Protein AF-A0A8J5F6Q9-F1 (afdb_monomer)

Nearest PDB structures (foldseek):
  4p6z-assembly1_S  TM=9.680E-01  e=1.425E-12  Homo sapiens
  1w63-assembly1_S  TM=9.639E-01  e=5.983E-12  Mus musculus
  6uri-assembly1_S  TM=9.626E-01  e=3.886E-11  Homo sapiens
  6owt-assembly1_S  TM=9.443E-01  e=3.905E-10  Rattus norvegicus
  8d9w-assembly1_f  TM=9.664E-01  e=9.350E-10  Homo sapiens

Sequence (180 aa):
MARSGSWSMNPRTVFASRLLGGVGIHRRSSNLVSRREQRKQRELRSRSEMVIRELSGLILSRGPKLCNFVEWKGYKVVYRRYASLYFCMCIDQDDNELEILEIIHHFVEILDRYFGSVCELDLIFNFHKAYYILDEILIAGELQESSKKTVARLIAAQDTMVETAKEEAGSISNMISQAM

Structure (mmCIF, N/CA/C/O backbone):
data_AF-A0A8J5F6Q9-F1
#
_entry.id   AF-A0A8J5F6Q9-F1
#
loop_
_atom_site.group_PDB
_atom_site.id
_atom_site.type_symbol
_atom_site.label_atom_id
_atom_site.label_alt_id
_atom_site.label_comp_id
_atom_site.label_asym_id
_atom_site.label_entity_id
_atom_site.label_seq_id
_atom_site.pdbx_PDB_ins_code
_atom_site.Cartn_x
_atom_site.Cartn_y
_atom_site.Cartn_z
_atom_site.occupancy
_atom_site.B_iso_or_equiv
_atom_site.auth_seq_id
_atom_site.auth_comp_id
_atom_site.auth_asym_id
_atom_site.auth_atom_id
_atom_site.pdbx_PDB_model_num
ATOM 1 N N . MET A 1 1 ? -33.440 -27.686 -12.231 1.00 32.06 1 MET A N 1
ATOM 2 C CA . MET A 1 1 ? -32.521 -28.568 -12.986 1.00 32.06 1 MET A CA 1
ATOM 3 C C . MET A 1 1 ? -31.938 -27.734 -14.127 1.00 32.06 1 MET A C 1
ATOM 5 O O . MET A 1 1 ? -32.697 -27.022 -14.765 1.00 32.06 1 MET A O 1
ATOM 9 N N . ALA A 1 2 ? -30.606 -27.700 -14.230 1.00 35.59 2 ALA A N 1
ATOM 10 C CA . ALA A 1 2 ? -29.742 -26.720 -14.917 1.00 35.59 2 ALA A CA 1
ATOM 11 C C . ALA A 1 2 ? -30.011 -26.545 -16.447 1.00 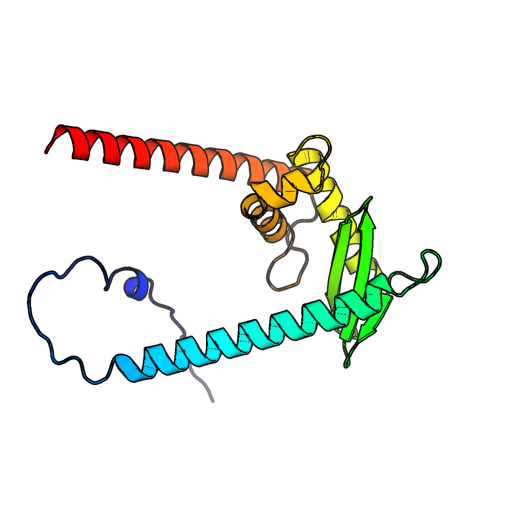35.59 2 ALA A C 1
ATOM 13 O O . ALA A 1 2 ? -30.659 -27.401 -17.032 1.00 35.59 2 ALA A O 1
ATOM 14 N N . ARG A 1 3 ? -29.538 -25.514 -17.181 1.00 31.31 3 ARG A N 1
ATOM 15 C CA . ARG A 1 3 ? -28.136 -25.056 -17.324 1.00 31.31 3 ARG A CA 1
ATOM 16 C C . ARG A 1 3 ? -27.971 -23.673 -18.007 1.00 31.31 3 ARG A C 1
ATOM 18 O O . ARG A 1 3 ? -28.747 -23.297 -18.875 1.00 31.31 3 ARG A O 1
ATOM 25 N N . SER A 1 4 ? -26.846 -23.037 -17.643 1.00 33.09 4 SER A N 1
ATOM 26 C CA . SER A 1 4 ? -25.902 -22.226 -18.448 1.00 33.09 4 SER A CA 1
ATOM 27 C C . SER A 1 4 ? -26.289 -20.822 -18.935 1.00 33.09 4 SER A C 1
ATOM 29 O O . SER A 1 4 ? -26.588 -20.621 -20.108 1.00 33.09 4 SER A O 1
ATOM 31 N N . GLY A 1 5 ? -26.089 -19.820 -18.072 1.00 35.25 5 GLY A N 1
ATOM 32 C CA . GLY A 1 5 ? -25.711 -18.470 -18.501 1.00 35.25 5 GLY A CA 1
ATOM 33 C C . GLY A 1 5 ? -24.192 -18.392 -18.668 1.00 35.25 5 GLY A C 1
ATOM 34 O O . GLY A 1 5 ? -23.472 -18.166 -17.700 1.00 35.25 5 GLY A O 1
ATOM 35 N N . SER A 1 6 ? -23.702 -18.637 -19.884 1.00 32.19 6 SER A N 1
ATOM 36 C CA . SER A 1 6 ? -22.299 -18.421 -20.248 1.00 32.19 6 SER A CA 1
ATOM 37 C C . SER A 1 6 ? -22.053 -16.916 -20.384 1.00 32.19 6 SER A C 1
ATOM 39 O O . SER A 1 6 ? -22.419 -16.303 -21.385 1.00 32.19 6 SER A O 1
ATOM 41 N N . TRP A 1 7 ? -21.456 -16.302 -19.364 1.00 32.19 7 TRP A N 1
ATOM 42 C CA . TRP A 1 7 ? -20.885 -14.963 -19.482 1.00 32.19 7 TRP A CA 1
ATOM 43 C C . TRP A 1 7 ? -19.536 -15.074 -20.190 1.00 32.19 7 TRP A C 1
ATOM 45 O O . TRP A 1 7 ? -18.484 -15.148 -19.567 1.00 32.19 7 TRP A O 1
ATOM 55 N N . SER A 1 8 ? -19.575 -15.116 -21.519 1.00 35.47 8 SER A N 1
ATOM 56 C CA . SER A 1 8 ? -18.409 -14.831 -22.351 1.00 35.47 8 SER A CA 1
ATOM 57 C C . SER A 1 8 ? -18.379 -13.322 -22.601 1.00 35.47 8 SER A C 1
ATOM 59 O O . SER A 1 8 ? -19.105 -12.805 -23.452 1.00 35.47 8 SER A O 1
ATOM 61 N N . MET A 1 9 ? -17.570 -12.587 -21.831 1.00 34.44 9 MET A N 1
ATOM 62 C CA . MET A 1 9 ? -17.161 -11.238 -22.231 1.00 34.44 9 MET A CA 1
ATOM 63 C C . MET A 1 9 ? -16.325 -11.375 -23.506 1.00 34.44 9 MET A C 1
ATOM 65 O O . MET A 1 9 ? -15.222 -11.913 -23.496 1.00 34.44 9 MET A O 1
ATOM 69 N N . ASN A 1 10 ? -16.902 -10.946 -24.627 1.00 33.81 10 ASN A N 1
ATOM 70 C CA . ASN A 1 10 ? -16.294 -11.049 -25.945 1.00 33.81 10 ASN A CA 1
ATOM 71 C C . ASN A 1 10 ? -15.258 -9.914 -26.131 1.00 33.81 10 ASN A C 1
ATOM 73 O O . ASN A 1 10 ? -15.627 -8.746 -25.980 1.00 33.81 10 ASN A O 1
ATOM 77 N N . PRO A 1 11 ? -14.002 -10.201 -26.527 1.00 38.03 11 PRO A N 1
ATOM 78 C CA . PRO A 1 11 ? -12.955 -9.194 -26.772 1.00 38.03 11 PRO A CA 1
ATOM 79 C C . PRO A 1 11 ? -13.278 -8.168 -27.878 1.00 38.03 11 PRO A C 1
ATOM 81 O O . PRO A 1 11 ? -12.532 -7.216 -28.094 1.00 38.03 11 PRO A O 1
ATOM 84 N N . ARG A 1 12 ? -14.394 -8.324 -28.600 1.00 38.09 12 ARG A N 1
ATOM 85 C CA . ARG A 1 12 ? -14.779 -7.463 -29.731 1.00 38.09 12 ARG A CA 1
ATOM 86 C C . ARG A 1 12 ? -15.362 -6.098 -29.346 1.00 38.09 12 ARG A C 1
ATOM 88 O O . ARG A 1 12 ? -15.371 -5.205 -30.192 1.00 38.09 12 ARG A O 1
ATOM 95 N N . THR A 1 13 ? -15.775 -5.879 -28.094 1.00 43.72 13 THR A N 1
ATOM 96 C CA . THR A 1 13 ? -16.214 -4.543 -27.626 1.00 43.72 13 THR A CA 1
ATOM 97 C C . THR A 1 13 ? -15.053 -3.536 -27.595 1.00 43.72 13 THR A C 1
ATOM 99 O O . THR A 1 13 ? -15.276 -2.329 -27.623 1.00 43.72 13 THR A O 1
ATOM 102 N N . VAL A 1 14 ? -13.808 -4.026 -27.632 1.00 40.28 14 VAL A N 1
ATOM 103 C CA . VAL A 1 14 ? -12.580 -3.218 -27.643 1.00 40.28 14 VAL A CA 1
ATOM 104 C C . VAL A 1 14 ? -12.255 -2.638 -29.037 1.00 40.28 14 VAL A C 1
ATOM 106 O O . VAL A 1 14 ? -11.490 -1.686 -29.130 1.00 40.28 14 VAL A O 1
ATOM 109 N N . PHE A 1 15 ? -12.879 -3.105 -30.131 1.00 35.09 15 PHE A N 1
ATOM 110 C CA . PHE A 1 15 ? -12.482 -2.711 -31.502 1.00 35.09 15 PHE A CA 1
ATOM 111 C C . PHE A 1 15 ? -13.459 -1.797 -32.269 1.00 35.09 15 PHE A C 1
ATOM 113 O O . PHE A 1 15 ? -13.100 -1.244 -33.309 1.00 35.09 15 PHE A O 1
ATOM 120 N N . ALA A 1 16 ? -14.687 -1.586 -31.787 1.00 36.91 16 ALA A N 1
ATOM 121 C CA . ALA A 1 16 ? -15.743 -0.976 -32.609 1.00 36.91 16 ALA A CA 1
ATOM 122 C C . ALA A 1 16 ? -15.694 0.565 -32.737 1.00 36.91 16 ALA A C 1
ATOM 124 O O . ALA A 1 16 ? -16.423 1.125 -33.554 1.00 36.91 16 ALA A O 1
ATOM 125 N N . SER A 1 17 ? -14.840 1.269 -31.985 1.00 37.56 17 SER A N 1
ATOM 126 C CA . SER A 1 17 ? -14.808 2.745 -32.004 1.00 37.56 17 SER A CA 1
ATOM 127 C C . SER A 1 17 ? -13.794 3.362 -32.976 1.00 37.56 17 SER A C 1
ATOM 129 O O . SER A 1 17 ? -13.771 4.586 -33.088 1.00 37.56 17 SER A O 1
ATOM 131 N N . ARG A 1 18 ? -12.960 2.577 -33.683 1.00 36.16 18 ARG A N 1
ATOM 132 C CA . ARG A 1 18 ? -11.809 3.146 -34.422 1.00 36.16 18 ARG A CA 1
ATOM 133 C C . ARG A 1 18 ? -11.618 2.735 -35.891 1.00 36.16 18 ARG A C 1
ATOM 135 O O . ARG A 1 18 ? -10.606 3.123 -36.455 1.00 36.16 18 ARG A O 1
ATOM 142 N N . LEU A 1 19 ? -12.552 2.026 -36.539 1.00 37.56 19 LEU A N 1
ATOM 143 C CA . LEU A 1 19 ? -12.346 1.560 -37.931 1.00 37.56 19 LEU A CA 1
ATOM 144 C C . LEU A 1 19 ? -13.446 1.853 -38.963 1.00 37.56 19 LEU A C 1
ATOM 146 O O . LEU A 1 19 ? -13.251 1.531 -40.127 1.00 37.56 19 LEU A O 1
ATOM 150 N N . LEU A 1 20 ? -14.559 2.499 -38.613 1.00 36.25 20 LEU A N 1
ATOM 151 C CA . LEU A 1 20 ? -15.576 2.863 -39.610 1.00 36.25 20 LEU A CA 1
ATOM 152 C C . LEU A 1 20 ? -15.793 4.372 -39.639 1.00 36.25 20 LEU A C 1
ATOM 154 O O . LEU A 1 20 ? -16.736 4.916 -39.064 1.00 36.25 20 LEU A O 1
ATOM 158 N N . GLY A 1 21 ? -14.888 5.043 -40.350 1.00 42.59 21 GLY A N 1
ATOM 159 C CA . GLY A 1 21 ? -15.273 6.234 -41.088 1.00 42.59 21 GLY A CA 1
ATOM 160 C C . GLY A 1 21 ? -16.385 5.867 -42.073 1.00 42.59 21 GLY A C 1
ATOM 161 O O . GLY A 1 21 ? -16.298 4.852 -42.753 1.00 42.59 21 GLY A O 1
ATOM 162 N N . GLY A 1 22 ? -17.425 6.699 -42.118 1.00 46.69 22 GLY A N 1
ATOM 163 C CA . GLY A 1 22 ? -18.439 6.685 -43.169 1.00 46.69 22 GLY A CA 1
ATOM 164 C C . GLY A 1 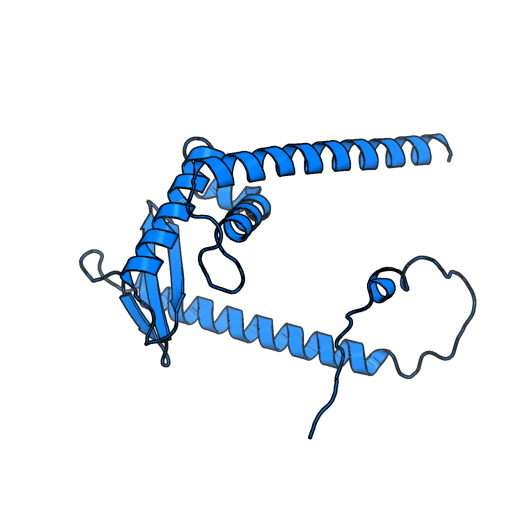22 ? -19.424 5.515 -43.130 1.00 46.69 22 GLY A C 1
ATOM 165 O O . GLY A 1 22 ? -19.168 4.457 -43.681 1.00 46.69 22 GLY A O 1
ATOM 166 N N . VAL A 1 23 ? -20.594 5.755 -42.535 1.00 37.53 23 VAL A N 1
ATOM 167 C CA . VAL A 1 23 ? -21.947 5.592 -43.117 1.00 37.53 23 VAL A CA 1
ATOM 168 C C . VAL A 1 23 ? -22.936 5.496 -41.954 1.00 37.53 23 VAL A C 1
ATOM 170 O O . VAL A 1 23 ? -22.820 4.667 -41.052 1.00 37.53 23 VAL A O 1
ATOM 173 N N . GLY A 1 24 ? -23.888 6.427 -41.944 1.00 47.06 24 GLY A N 1
ATOM 174 C CA . GLY A 1 24 ? -24.867 6.592 -40.882 1.00 47.06 24 GLY A CA 1
ATOM 175 C C . GLY A 1 24 ? -25.765 5.369 -40.714 1.00 47.06 24 GLY A C 1
ATOM 176 O O . GLY A 1 24 ? -26.609 5.091 -41.556 1.00 47.06 24 GLY A O 1
ATOM 177 N N . ILE A 1 25 ? -25.643 4.707 -39.564 1.00 40.81 25 ILE A N 1
ATOM 178 C CA . ILE A 1 25 ? -26.653 3.792 -39.036 1.00 40.81 25 ILE A CA 1
ATOM 179 C C . ILE A 1 25 ? -27.236 4.449 -37.784 1.00 40.81 25 ILE A C 1
ATOM 181 O O . ILE A 1 25 ? -26.575 4.606 -36.760 1.00 40.81 25 ILE A O 1
ATOM 185 N N . HIS A 1 26 ? -28.470 4.921 -37.946 1.00 39.19 26 HIS A N 1
ATOM 186 C CA . HIS A 1 26 ? -29.465 5.324 -36.951 1.00 39.19 26 HIS A CA 1
ATOM 187 C C . HIS A 1 26 ? -29.030 5.265 -35.461 1.00 39.19 26 HIS A C 1
ATOM 189 O O . HIS A 1 26 ? -29.397 4.368 -34.702 1.00 39.19 26 HIS A O 1
ATOM 195 N N . ARG A 1 27 ? -28.277 6.279 -35.006 1.00 42.66 27 ARG A N 1
ATOM 196 C CA . ARG A 1 27 ? -27.930 6.500 -33.590 1.00 42.66 27 ARG A CA 1
ATOM 197 C C . ARG A 1 27 ? -29.119 7.099 -32.830 1.00 42.66 27 ARG A C 1
ATOM 199 O O . ARG A 1 27 ? -29.240 8.319 -32.747 1.00 42.66 27 ARG A O 1
ATOM 206 N N . ARG A 1 28 ? -29.977 6.276 -32.219 1.00 42.31 28 ARG A N 1
ATOM 207 C CA . ARG A 1 28 ? -30.904 6.768 -31.169 1.00 42.31 28 ARG A CA 1
ATOM 208 C C . ARG A 1 28 ? -30.900 5.996 -29.850 1.00 42.31 28 ARG A C 1
ATOM 210 O O . ARG A 1 28 ? -31.409 6.530 -28.872 1.00 42.31 28 ARG A O 1
ATOM 217 N N . SER A 1 29 ? -30.238 4.840 -29.752 1.00 43.03 29 SER A N 1
ATOM 218 C CA . SER A 1 29 ? -30.223 4.048 -28.505 1.00 43.03 29 SER A CA 1
ATOM 219 C C . SER A 1 29 ? -28.879 4.022 -27.750 1.00 43.03 29 SER A C 1
ATOM 221 O O . SER A 1 29 ? -28.762 3.354 -26.727 1.00 43.03 29 SER A O 1
ATOM 223 N N . SER A 1 30 ? -27.868 4.773 -28.203 1.00 50.53 30 SER A N 1
ATOM 224 C CA . SER A 1 30 ? -26.511 4.801 -27.620 1.00 50.53 30 SER A CA 1
ATOM 225 C C . SER A 1 30 ? -26.290 5.886 -26.553 1.00 50.53 30 SER A C 1
ATOM 227 O O . SER A 1 30 ? -25.297 5.853 -25.831 1.00 50.53 30 SER A O 1
ATOM 229 N N . ASN A 1 31 ? -27.207 6.849 -26.415 1.00 53.44 31 ASN A N 1
ATOM 230 C CA . ASN A 1 31 ? -27.049 7.958 -25.463 1.00 53.44 31 ASN A CA 1
ATOM 231 C C . ASN A 1 31 ? -27.528 7.621 -24.043 1.00 53.44 31 ASN A C 1
ATOM 233 O O . ASN A 1 31 ? -27.136 8.293 -23.096 1.00 53.44 31 ASN A O 1
ATOM 237 N N . LEU A 1 32 ? -28.390 6.613 -23.871 1.00 53.88 32 LEU A N 1
ATOM 238 C CA . LEU A 1 32 ? -28.943 6.273 -22.555 1.00 53.88 32 LEU A CA 1
ATOM 239 C C . LEU A 1 32 ? -28.034 5.313 -21.773 1.00 53.88 32 LEU A C 1
ATOM 241 O O . LEU A 1 32 ? -27.890 5.470 -20.563 1.00 53.88 32 LEU A O 1
ATOM 245 N N . VAL A 1 33 ? -27.403 4.351 -22.461 1.00 59.53 33 VAL A N 1
ATOM 246 C CA . VAL A 1 33 ? -26.438 3.408 -21.863 1.00 59.53 33 VAL A CA 1
ATOM 247 C C . VAL A 1 33 ? -25.203 4.160 -21.372 1.00 59.53 33 VAL A C 1
ATOM 249 O O . VAL A 1 33 ? -24.873 4.060 -20.195 1.00 59.53 33 VAL A O 1
ATOM 252 N N . SER A 1 34 ? -24.632 5.040 -22.201 1.00 66.50 34 SER A N 1
ATOM 253 C CA . SER A 1 34 ? -23.497 5.887 -21.809 1.00 66.50 34 SER A CA 1
ATOM 254 C C . SER A 1 34 ? -23.824 6.811 -20.633 1.00 66.50 34 SER A C 1
ATOM 256 O O . SER A 1 34 ? -23.003 6.983 -19.738 1.00 66.50 34 SER A O 1
ATOM 258 N N . ARG A 1 35 ? -25.048 7.356 -20.560 1.00 72.50 35 ARG A N 1
ATOM 259 C CA . ARG A 1 35 ? -25.504 8.156 -19.409 1.00 72.50 35 ARG A CA 1
ATOM 260 C C . ARG A 1 35 ? -25.685 7.324 -18.136 1.00 72.50 35 ARG A C 1
ATOM 262 O O . ARG A 1 35 ? -25.375 7.821 -17.056 1.00 72.50 35 ARG A O 1
ATOM 269 N N . ARG A 1 36 ? -26.180 6.082 -18.234 1.00 72.88 36 ARG A N 1
ATOM 270 C CA . ARG A 1 36 ? -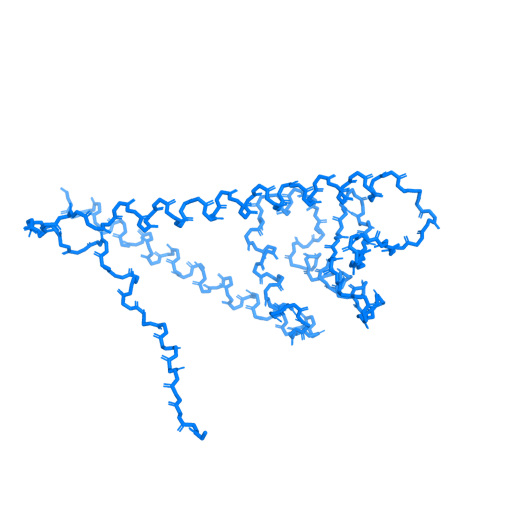26.327 5.163 -17.086 1.00 72.88 36 ARG A CA 1
ATOM 271 C C . ARG A 1 36 ? -24.968 4.701 -16.560 1.00 72.88 36 ARG A C 1
ATOM 273 O O . ARG A 1 36 ? -24.759 4.737 -15.351 1.00 72.88 36 ARG A O 1
ATOM 280 N N . GLU A 1 37 ? -24.044 4.350 -17.449 1.00 77.88 37 GLU A N 1
ATOM 281 C CA . GLU A 1 37 ? -22.665 3.989 -17.098 1.00 77.88 37 GLU A CA 1
ATOM 282 C C . GLU A 1 37 ? -21.909 5.175 -16.493 1.00 77.88 37 GLU A C 1
ATOM 284 O O . GLU A 1 37 ? -21.335 5.043 -15.416 1.00 77.88 37 GLU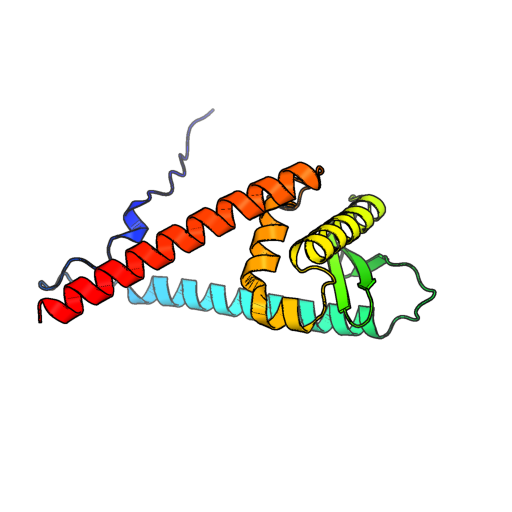 A O 1
ATOM 289 N N . GLN A 1 38 ? -21.999 6.368 -17.093 1.00 76.62 38 GLN A N 1
ATOM 290 C CA . GLN A 1 38 ? -21.407 7.583 -16.521 1.00 76.62 38 GLN A CA 1
ATOM 291 C C . GLN A 1 38 ? -21.994 7.928 -15.150 1.00 76.62 38 GLN A C 1
ATOM 293 O O . GLN A 1 38 ? -21.262 8.362 -14.261 1.00 76.62 38 GLN A O 1
ATOM 298 N N . ARG A 1 39 ? -23.305 7.733 -14.951 1.00 79.69 39 ARG A N 1
ATOM 299 C CA . ARG A 1 39 ? -23.945 7.961 -13.650 1.00 79.69 39 ARG A CA 1
ATOM 300 C C . ARG A 1 39 ? -23.444 6.963 -12.609 1.00 79.69 39 ARG A C 1
ATOM 302 O O . ARG A 1 39 ? -23.076 7.393 -11.521 1.00 79.69 39 ARG A O 1
ATOM 309 N N . LYS A 1 40 ? -23.352 5.678 -12.964 1.00 82.19 40 LYS A N 1
ATOM 310 C CA . LYS A 1 40 ? -22.813 4.632 -12.084 1.00 82.19 40 LYS A CA 1
ATOM 311 C C . LYS A 1 40 ? -21.344 4.896 -11.736 1.00 82.19 40 LYS A C 1
ATOM 313 O O . LYS A 1 40 ? -20.978 4.806 -10.571 1.00 82.19 40 LYS A O 1
ATOM 318 N N . GLN A 1 41 ? -20.526 5.315 -12.705 1.00 79.62 41 GLN A N 1
ATOM 319 C CA . GLN A 1 41 ? -19.122 5.668 -12.473 1.00 79.62 41 GLN A CA 1
ATOM 320 C C . GLN A 1 41 ? -18.973 6.876 -11.535 1.00 79.62 41 GLN A C 1
ATOM 322 O O . GLN A 1 41 ? -18.125 6.868 -10.645 1.00 79.62 41 GLN A O 1
ATOM 327 N N . ARG A 1 42 ? -19.812 7.909 -11.702 1.00 80.88 42 ARG A N 1
ATOM 328 C CA . ARG A 1 42 ? -19.832 9.082 -10.809 1.00 80.88 42 ARG A CA 1
ATOM 329 C C . ARG A 1 42 ? -20.254 8.714 -9.392 1.00 80.88 42 ARG A C 1
ATOM 331 O O . ARG A 1 42 ? -19.663 9.209 -8.439 1.00 80.88 42 ARG A O 1
ATOM 338 N N . GLU A 1 43 ? -21.254 7.851 -9.261 1.00 84.69 43 GLU A N 1
ATOM 339 C CA . GLU A 1 43 ? -21.729 7.372 -7.965 1.00 84.69 43 GLU A CA 1
ATOM 340 C C . GLU A 1 43 ? -20.657 6.544 -7.247 1.00 84.69 43 GLU A C 1
ATOM 342 O O . GLU A 1 43 ? -20.376 6.798 -6.079 1.00 84.69 43 GLU A O 1
ATOM 347 N N . LEU A 1 44 ? -19.988 5.627 -7.955 1.00 82.50 44 LEU A N 1
ATOM 348 C CA . LEU A 1 44 ? -18.865 4.857 -7.414 1.00 82.50 44 LEU A CA 1
ATOM 349 C C . LEU A 1 44 ? -17.718 5.767 -6.965 1.00 82.50 44 LEU A C 1
ATOM 351 O O . LEU A 1 44 ? -17.239 5.623 -5.845 1.00 82.50 44 LEU A O 1
ATOM 355 N N . ARG A 1 45 ? -17.339 6.758 -7.783 1.00 85.31 45 ARG A N 1
ATOM 356 C CA . ARG A 1 45 ? -16.298 7.733 -7.423 1.00 85.31 45 ARG A CA 1
ATOM 357 C C . ARG A 1 45 ? -16.674 8.535 -6.177 1.00 85.31 45 ARG A C 1
ATOM 359 O O . ARG A 1 45 ? -15.861 8.657 -5.268 1.00 85.31 45 ARG A O 1
ATOM 366 N N . SER A 1 46 ? -17.912 9.027 -6.108 1.00 89.44 46 SER A N 1
ATOM 367 C CA . SER A 1 46 ? -18.412 9.767 -4.943 1.00 89.44 46 SER A CA 1
ATOM 368 C C . SER A 1 46 ? -18.412 8.907 -3.676 1.00 89.44 46 SER A C 1
ATOM 370 O O . SER A 1 46 ? -18.041 9.387 -2.604 1.00 89.44 46 SER A O 1
ATOM 372 N N . ARG A 1 47 ? -18.764 7.621 -3.796 1.00 87.75 47 ARG A N 1
ATOM 373 C CA . ARG A 1 47 ? -18.676 6.666 -2.687 1.00 87.75 47 ARG A CA 1
ATOM 374 C C . ARG A 1 47 ? -17.230 6.466 -2.237 1.00 87.75 47 ARG A C 1
ATOM 376 O O . ARG A 1 47 ? -16.974 6.568 -1.043 1.00 87.75 47 ARG A O 1
ATOM 383 N N . SER A 1 48 ? -16.289 6.246 -3.155 1.00 89.12 48 SER A N 1
ATOM 384 C CA . SER A 1 48 ? -14.867 6.089 -2.815 1.00 89.12 48 SER A CA 1
ATOM 385 C C . SER A 1 48 ? -14.293 7.333 -2.129 1.00 89.12 48 SER A C 1
ATOM 387 O O . SER A 1 48 ? -13.620 7.209 -1.110 1.00 89.12 48 SER A O 1
ATOM 389 N N . GLU A 1 49 ? -14.610 8.532 -2.625 1.00 92.12 49 GLU A N 1
ATOM 390 C CA . GLU A 1 49 ? -14.187 9.800 -2.010 1.00 92.12 49 GLU A CA 1
ATOM 391 C C . GLU A 1 49 ? -14.708 9.944 -0.569 1.00 92.12 49 GLU A C 1
ATOM 393 O O . GLU A 1 49 ? -13.975 10.379 0.323 1.00 92.12 49 GLU A O 1
ATOM 398 N N . MET A 1 50 ? -15.957 9.537 -0.319 1.00 92.12 50 MET A N 1
ATOM 399 C CA . MET A 1 50 ? -16.542 9.547 1.024 1.00 92.12 50 MET A CA 1
ATOM 400 C C . MET A 1 50 ? -15.798 8.603 1.971 1.00 92.12 50 MET A C 1
ATOM 402 O O . MET A 1 50 ? -15.455 9.013 3.080 1.00 92.12 50 MET A O 1
ATOM 406 N N . VAL A 1 51 ? -15.516 7.376 1.523 1.00 93.50 51 VAL A N 1
ATOM 407 C CA . VAL A 1 51 ? -14.782 6.376 2.312 1.00 93.50 51 VAL A CA 1
ATOM 408 C C . VAL A 1 51 ? -13.380 6.876 2.652 1.00 93.50 51 VAL A C 1
ATOM 410 O O . VAL A 1 51 ? -13.010 6.882 3.822 1.00 93.50 51 VAL A O 1
ATOM 413 N N . ILE A 1 52 ? -12.632 7.381 1.664 1.00 93.81 52 ILE A N 1
ATOM 414 C CA . ILE A 1 52 ? -11.272 7.904 1.876 1.00 93.81 52 ILE A CA 1
ATOM 415 C C . ILE A 1 52 ? -11.283 9.016 2.925 1.00 93.81 52 ILE A C 1
ATOM 417 O O . ILE A 1 52 ? -10.449 9.011 3.829 1.00 93.81 52 ILE A O 1
ATOM 421 N N . ARG A 1 53 ? -12.235 9.952 2.845 1.00 95.19 53 ARG A N 1
ATOM 422 C CA . ARG A 1 53 ? -12.341 11.065 3.797 1.00 95.19 53 ARG A CA 1
ATOM 423 C C . ARG A 1 53 ? -12.642 10.588 5.218 1.00 95.19 53 ARG A C 1
ATOM 425 O O . ARG A 1 53 ? -12.012 11.062 6.161 1.00 95.19 53 ARG A O 1
ATOM 432 N N . GLU A 1 54 ? -13.602 9.680 5.372 1.00 95.50 54 GLU A N 1
ATOM 433 C CA . GLU A 1 54 ? -13.978 9.135 6.681 1.00 95.50 54 GLU A CA 1
ATOM 434 C C . GLU A 1 54 ? -12.828 8.352 7.321 1.00 95.50 54 GLU A C 1
ATOM 436 O O . GLU A 1 54 ? -12.468 8.625 8.468 1.00 95.50 54 GLU A O 1
ATOM 441 N N . LEU A 1 55 ? -12.215 7.431 6.571 1.00 95.88 55 LEU A N 1
ATOM 442 C CA . LEU A 1 55 ? -11.112 6.609 7.069 1.00 95.88 55 LEU A CA 1
ATOM 443 C C . LEU A 1 55 ? -9.885 7.452 7.401 1.00 95.88 55 LEU A C 1
ATOM 445 O O . LEU A 1 55 ? -9.257 7.237 8.433 1.00 95.88 55 LEU A O 1
ATOM 449 N N . SER A 1 56 ? -9.591 8.463 6.582 1.00 95.12 56 SER A N 1
ATOM 450 C CA . SER A 1 56 ? -8.490 9.392 6.837 1.00 95.12 56 SER A CA 1
ATOM 451 C C . SER A 1 56 ? -8.706 10.162 8.146 1.00 95.12 56 SER A C 1
ATOM 453 O O . SER A 1 56 ? -7.796 10.229 8.967 1.00 95.12 56 SER A O 1
ATOM 455 N N . GLY A 1 57 ? -9.912 10.686 8.404 1.00 95.12 57 GLY A N 1
ATOM 456 C CA . GLY A 1 57 ? -10.221 11.355 9.678 1.00 95.12 57 GLY A CA 1
ATOM 457 C C . GLY A 1 57 ? -10.086 10.429 10.894 1.00 95.12 57 GLY A C 1
ATOM 458 O O . GLY A 1 57 ? -9.557 10.827 11.934 1.00 95.12 57 GLY A O 1
ATOM 459 N N . LEU A 1 58 ? -10.520 9.179 10.751 1.00 94.62 58 LEU A N 1
ATOM 460 C CA . LEU A 1 58 ? -10.498 8.173 11.812 1.00 94.62 58 LEU A CA 1
ATOM 461 C C . LEU A 1 58 ? -9.091 7.611 12.087 1.00 94.62 58 LEU A C 1
ATOM 463 O O . LEU A 1 58 ? -8.752 7.384 13.244 1.00 94.62 58 LEU A O 1
ATOM 467 N N . ILE A 1 59 ? -8.249 7.440 11.066 1.00 95.50 59 ILE A N 1
ATOM 468 C CA . ILE A 1 59 ? -6.865 6.964 11.225 1.00 95.50 59 ILE A CA 1
ATOM 469 C C . ILE A 1 59 ? -5.954 8.087 11.736 1.00 95.50 59 ILE A C 1
ATOM 471 O O . ILE A 1 59 ? -5.186 7.875 12.673 1.00 95.50 59 ILE A O 1
ATOM 475 N N . LEU A 1 60 ? -6.042 9.290 11.157 1.00 94.44 60 LEU A N 1
ATOM 476 C CA . LEU A 1 60 ? -5.121 10.393 11.468 1.00 94.44 60 LEU A CA 1
ATOM 477 C C . LEU A 1 60 ? -5.355 11.009 12.854 1.00 94.44 60 LEU A C 1
ATOM 479 O O . LEU A 1 60 ? -4.440 11.600 13.421 1.00 94.44 60 LEU A O 1
ATOM 483 N N . SER A 1 61 ? -6.557 10.864 13.415 1.00 94.56 61 SER A N 1
ATOM 484 C CA . SER A 1 61 ? -6.865 11.327 14.775 1.00 94.56 61 SER A CA 1
ATOM 485 C C . SER A 1 61 ? -6.375 10.377 15.876 1.00 94.56 61 SER A C 1
ATOM 487 O O . SER A 1 61 ? -6.383 10.750 17.051 1.00 94.56 61 SER A O 1
ATOM 489 N N . ARG A 1 62 ? -5.934 9.157 15.533 1.00 95.00 62 ARG A N 1
ATOM 490 C CA . ARG A 1 62 ? -5.491 8.153 16.511 1.00 95.00 62 ARG A CA 1
ATOM 491 C C . ARG A 1 62 ? -4.048 8.386 16.954 1.00 95.00 62 ARG A C 1
ATOM 493 O O . ARG A 1 62 ? -3.157 8.669 16.158 1.00 95.00 62 ARG A O 1
ATOM 500 N N . GLY A 1 63 ? -3.807 8.206 18.253 1.00 91.88 63 GLY A N 1
ATOM 501 C CA . GLY A 1 63 ? -2.468 8.287 18.833 1.00 91.88 63 GLY A CA 1
ATOM 502 C C . GLY A 1 63 ? -1.550 7.135 18.384 1.00 91.88 63 GLY A C 1
ATOM 503 O O . GLY A 1 63 ? -2.029 6.027 18.142 1.00 91.88 63 GLY A O 1
ATOM 504 N N . PRO A 1 64 ? -0.219 7.340 18.349 1.00 89.38 64 PRO A N 1
ATOM 505 C CA . PRO A 1 64 ? 0.741 6.383 17.782 1.00 89.38 64 PRO A CA 1
ATOM 506 C C . PRO A 1 64 ? 0.932 5.092 18.596 1.00 89.38 64 PRO A C 1
ATOM 508 O O . PRO A 1 64 ? 1.555 4.159 18.107 1.00 89.38 64 PRO A O 1
ATOM 511 N N . LYS A 1 65 ? 0.442 5.040 19.842 1.00 91.19 65 LYS A N 1
ATOM 512 C CA . LYS A 1 65 ? 0.521 3.854 20.719 1.00 91.19 65 LYS A CA 1
ATOM 513 C C . LYS A 1 65 ? -0.725 2.966 20.653 1.00 91.19 65 LYS A C 1
ATOM 515 O O . LYS A 1 65 ? -0.779 1.952 21.341 1.00 91.19 65 LYS A O 1
ATOM 520 N N . LEU A 1 66 ? -1.746 3.377 19.902 1.00 95.00 66 LEU A N 1
ATOM 521 C CA . LEU A 1 66 ? -2.956 2.582 19.722 1.00 95.00 66 LEU A CA 1
ATOM 522 C C . LEU A 1 66 ? -2.707 1.450 18.725 1.00 95.00 66 LEU A C 1
ATOM 524 O O . LEU A 1 66 ? -1.764 1.498 17.939 1.00 95.00 66 LEU A O 1
ATOM 528 N N . CYS A 1 67 ? -3.569 0.435 18.759 1.00 94.88 67 CYS A N 1
ATOM 529 C CA . CYS A 1 67 ? -3.486 -0.668 17.814 1.00 94.88 67 CYS A CA 1
ATOM 530 C C . CYS A 1 67 ? -3.753 -0.208 16.374 1.00 94.88 67 CYS A C 1
ATOM 532 O O . CYS A 1 67 ? -4.451 0.783 16.124 1.00 94.88 67 CYS A O 1
ATOM 534 N N . ASN A 1 68 ? -3.242 -1.014 15.448 1.00 97.06 68 ASN A N 1
ATOM 535 C CA . ASN A 1 68 ? -3.307 -0.830 14.001 1.00 97.06 68 ASN A CA 1
ATOM 536 C C . ASN A 1 68 ? -4.657 -1.234 13.384 1.00 97.06 68 ASN A C 1
ATOM 538 O O . ASN A 1 68 ? -4.769 -1.320 12.165 1.00 97.06 68 ASN A O 1
ATOM 542 N N . PHE A 1 69 ? -5.671 -1.504 14.210 1.00 97.25 69 PHE A N 1
ATOM 543 C CA . PHE A 1 69 ? -6.969 -2.027 13.790 1.00 97.25 69 PHE A CA 1
ATOM 544 C C . PHE A 1 69 ? -8.080 -1.081 14.239 1.00 97.25 69 PHE A C 1
ATOM 546 O O . PHE A 1 69 ? -8.078 -0.599 15.381 1.00 97.25 69 PHE A O 1
ATOM 553 N N . VAL A 1 70 ? -9.025 -0.796 13.344 1.00 96.12 70 VAL A N 1
ATOM 554 C CA . VAL A 1 70 ? -10.192 0.035 13.652 1.00 96.12 70 VAL A CA 1
ATOM 555 C C . VAL A 1 70 ? -11.449 -0.546 13.035 1.00 96.12 70 VAL A C 1
ATOM 557 O O . VAL A 1 70 ? -11.464 -0.890 11.861 1.00 96.12 70 VAL A O 1
ATOM 560 N N . GLU A 1 71 ? -12.523 -0.600 13.809 1.00 95.69 71 GLU A N 1
ATOM 561 C CA . GLU A 1 71 ? -13.840 -0.953 13.289 1.00 95.69 71 GLU A CA 1
ATOM 562 C C . GLU A 1 71 ? -14.465 0.236 12.555 1.00 95.69 71 GLU A C 1
ATOM 564 O O . GLU A 1 71 ? -14.454 1.373 13.039 1.00 95.69 71 GLU A O 1
ATOM 569 N N . TRP A 1 72 ? -15.039 -0.024 11.383 1.00 95.75 72 TRP A N 1
ATOM 570 C CA . TRP A 1 72 ? -15.717 0.988 10.584 1.00 95.75 72 TRP A CA 1
ATOM 571 C C . TRP A 1 72 ? -16.875 0.371 9.794 1.00 95.75 72 TRP A C 1
ATOM 573 O O . TRP A 1 72 ? -16.676 -0.452 8.909 1.00 95.75 72 TRP A O 1
ATOM 583 N N . LYS A 1 73 ? -18.111 0.791 10.103 1.00 94.69 73 LYS A N 1
ATOM 584 C CA . LYS A 1 73 ? -19.345 0.440 9.364 1.00 94.69 73 LYS A CA 1
ATOM 585 C C . LYS A 1 73 ? -19.523 -1.059 9.073 1.00 94.69 73 LYS A C 1
ATOM 587 O O . LYS A 1 73 ? -19.984 -1.434 8.000 1.00 94.69 73 LYS A O 1
ATOM 592 N N . GLY A 1 74 ? -19.193 -1.903 10.046 1.00 94.56 74 GLY A N 1
ATOM 593 C CA . GLY A 1 74 ? -19.313 -3.351 9.901 1.00 94.56 74 GLY A CA 1
ATOM 594 C C . GLY A 1 74 ? -18.099 -4.024 9.258 1.00 94.56 74 GLY A C 1
ATOM 595 O O . GLY A 1 74 ? -18.121 -5.237 9.147 1.00 94.56 74 GLY A O 1
ATOM 596 N N . TYR A 1 75 ? -17.050 -3.279 8.916 1.00 96.56 75 TYR A N 1
ATOM 597 C CA . TYR A 1 75 ? -15.758 -3.784 8.451 1.00 96.56 75 TYR A CA 1
ATOM 598 C C . TYR A 1 75 ? -14.665 -3.503 9.481 1.00 96.56 75 TYR A C 1
ATOM 600 O O . TYR A 1 75 ? -14.852 -2.709 10.415 1.00 96.56 75 TYR A O 1
ATOM 608 N N . LYS A 1 76 ? -13.497 -4.102 9.268 1.00 97.12 76 LYS A N 1
ATOM 609 C CA . LYS A 1 76 ? -12.267 -3.758 9.978 1.00 97.12 76 LYS A CA 1
ATOM 610 C C . LYS A 1 76 ? -11.311 -3.052 9.026 1.00 97.12 76 LYS A C 1
ATOM 612 O O . LYS A 1 76 ? -11.225 -3.364 7.844 1.00 97.12 76 LYS A O 1
ATOM 617 N N . VAL A 1 77 ? -10.586 -2.074 9.544 1.00 97.69 77 VAL A N 1
ATOM 618 C CA . VAL A 1 77 ? -9.562 -1.332 8.814 1.00 97.69 77 VAL A CA 1
ATOM 619 C C . VAL A 1 77 ? -8.236 -1.572 9.500 1.00 97.69 77 VAL A C 1
ATOM 621 O O . VAL A 1 77 ? -8.043 -1.190 10.657 1.00 97.69 77 VAL A O 1
ATOM 624 N N . VAL A 1 78 ? -7.325 -2.201 8.769 1.00 98.19 78 VAL A N 1
ATOM 625 C CA . VAL A 1 78 ? -5.953 -2.450 9.194 1.00 98.19 78 VAL A CA 1
ATOM 626 C C . VAL A 1 78 ? -5.071 -1.389 8.565 1.00 98.19 78 VAL A C 1
ATOM 628 O O . VAL A 1 78 ? -5.130 -1.169 7.356 1.00 98.19 78 VAL A O 1
ATOM 631 N N . TYR A 1 79 ? -4.268 -0.698 9.369 1.00 97.81 79 TYR A N 1
ATOM 632 C CA . TYR A 1 79 ? -3.394 0.356 8.869 1.00 97.81 79 TYR A CA 1
ATOM 633 C C . TYR A 1 79 ? -2.016 0.330 9.516 1.00 97.81 79 TYR A C 1
ATOM 635 O O . TYR A 1 79 ? -1.849 -0.047 10.674 1.00 97.81 79 TYR A O 1
ATOM 643 N N . ARG A 1 80 ? -1.007 0.789 8.778 1.00 96.88 80 ARG A N 1
ATOM 644 C CA . ARG A 1 80 ? 0.355 0.945 9.290 1.00 96.88 80 ARG A CA 1
ATOM 645 C C . ARG A 1 80 ? 1.009 2.184 8.707 1.00 96.88 80 ARG A C 1
ATOM 647 O O . ARG A 1 80 ? 0.880 2.481 7.520 1.00 96.88 80 ARG A O 1
ATOM 654 N N . ARG A 1 81 ? 1.726 2.907 9.565 1.00 95.81 81 ARG A N 1
ATOM 655 C CA . ARG A 1 81 ? 2.495 4.090 9.183 1.00 95.81 81 ARG A CA 1
ATOM 656 C C . ARG A 1 81 ? 3.945 3.705 8.877 1.00 95.81 81 ARG A C 1
ATOM 658 O O . ARG A 1 81 ? 4.606 3.121 9.733 1.00 95.81 81 ARG A O 1
ATOM 665 N N . TYR A 1 82 ? 4.439 4.095 7.705 1.00 94.94 82 TYR A N 1
ATOM 666 C CA . TYR A 1 82 ? 5.844 4.011 7.296 1.00 94.94 82 TYR A CA 1
ATOM 667 C C . TYR A 1 82 ? 6.332 5.423 6.959 1.00 94.94 82 TYR A C 1
ATOM 669 O O . TYR A 1 82 ? 5.870 6.029 5.997 1.00 94.94 82 TYR A O 1
ATOM 677 N N . ALA A 1 83 ? 7.228 5.977 7.783 1.00 92.38 83 ALA A N 1
ATOM 678 C CA . ALA A 1 83 ? 7.644 7.382 7.707 1.00 92.38 83 ALA A CA 1
ATOM 679 C C . ALA A 1 83 ? 6.444 8.362 7.705 1.00 92.38 83 ALA A C 1
ATOM 681 O O . ALA A 1 83 ? 5.725 8.461 8.702 1.00 92.38 83 ALA A O 1
ATOM 682 N N . SER A 1 84 ? 6.225 9.116 6.630 1.00 90.38 84 SER A N 1
ATOM 683 C CA . SER A 1 84 ? 5.085 10.030 6.443 1.00 90.38 84 SER A CA 1
ATOM 684 C C . SER A 1 84 ? 3.847 9.360 5.834 1.00 90.38 84 SER A C 1
ATOM 686 O O . SER A 1 84 ? 2.764 9.940 5.885 1.00 90.38 84 SER A O 1
ATOM 688 N N . LEU A 1 85 ? 3.973 8.138 5.313 1.00 93.31 85 LEU A N 1
ATOM 689 C CA . LEU A 1 85 ? 2.912 7.447 4.587 1.00 93.31 85 LEU A CA 1
ATOM 690 C C . LEU A 1 85 ? 2.087 6.540 5.496 1.00 93.31 85 LEU A C 1
ATOM 692 O O . LEU A 1 85 ? 2.614 5.836 6.360 1.00 93.31 85 LEU A O 1
ATOM 696 N N . TYR A 1 86 ? 0.780 6.519 5.250 1.00 95.62 86 TYR A N 1
ATOM 697 C CA . TYR A 1 86 ? -0.150 5.577 5.857 1.00 95.62 86 TYR A CA 1
ATOM 698 C C . TYR A 1 86 ? -0.638 4.599 4.795 1.00 95.62 86 TYR A C 1
ATOM 700 O O . TYR A 1 86 ? -1.209 5.004 3.784 1.00 95.62 86 TYR A O 1
ATOM 708 N N . PHE A 1 87 ? -0.442 3.313 5.058 1.00 97.00 87 PHE A N 1
ATOM 709 C CA . PHE A 1 87 ? -0.995 2.223 4.267 1.00 97.00 87 PHE A CA 1
ATOM 710 C C . PHE A 1 87 ? -2.192 1.664 5.018 1.00 97.00 87 PHE A C 1
ATOM 712 O O . PHE A 1 87 ? -2.111 1.468 6.232 1.00 97.00 87 PHE A O 1
ATOM 719 N N . CYS A 1 88 ? -3.301 1.440 4.320 1.00 96.62 88 CYS A N 1
ATOM 720 C CA . CYS A 1 88 ? -4.520 0.922 4.922 1.00 96.62 88 CYS A CA 1
ATOM 721 C C . CYS A 1 88 ? -5.216 -0.073 3.996 1.00 96.62 88 CYS A C 1
ATOM 723 O O . CYS A 1 88 ? -5.186 0.076 2.775 1.00 96.62 88 CYS A O 1
ATOM 725 N N . MET A 1 89 ? -5.838 -1.079 4.601 1.00 97.06 89 MET A N 1
ATOM 726 C CA . MET A 1 89 ? -6.654 -2.091 3.941 1.00 97.06 89 MET A CA 1
ATOM 727 C C . MET A 1 89 ? -7.951 -2.257 4.733 1.00 97.06 89 MET A C 1
ATOM 729 O O . MET A 1 89 ? -7.947 -2.213 5.964 1.00 97.06 89 MET A O 1
ATOM 733 N N . CYS A 1 90 ? -9.065 -2.388 4.019 1.00 96.56 90 CYS A N 1
ATOM 734 C CA . CYS A 1 90 ? -10.385 -2.624 4.594 1.00 96.56 90 CYS A CA 1
ATOM 735 C C . CYS A 1 90 ? -10.747 -4.085 4.346 1.00 96.56 90 CYS A C 1
ATOM 737 O O . CYS A 1 90 ? -10.677 -4.521 3.199 1.00 96.56 90 CYS A O 1
ATOM 739 N N . ILE A 1 91 ? -11.117 -4.800 5.402 1.00 97.31 91 ILE A N 1
ATOM 740 C CA . ILE A 1 91 ? -11.356 -6.247 5.405 1.00 97.31 91 ILE A CA 1
ATOM 741 C C . ILE A 1 91 ? -12.673 -6.581 6.103 1.00 97.31 91 ILE A C 1
ATOM 743 O O . ILE A 1 91 ? -13.239 -5.734 6.815 1.00 97.31 91 ILE A O 1
ATOM 747 N N . ASP A 1 92 ? -13.159 -7.800 5.900 1.00 97.38 92 ASP A N 1
ATOM 748 C CA . ASP A 1 92 ? -14.370 -8.281 6.553 1.00 97.38 92 ASP A CA 1
ATOM 749 C C . ASP A 1 92 ? -14.131 -8.525 8.054 1.00 97.38 92 ASP A C 1
ATOM 751 O O . ASP A 1 92 ? -13.005 -8.517 8.556 1.00 97.38 92 ASP A O 1
ATOM 755 N N . GLN A 1 93 ? -15.210 -8.677 8.831 1.00 96.19 93 GLN A N 1
ATOM 756 C CA . GLN A 1 93 ? -15.070 -8.868 10.283 1.00 96.19 93 GLN A CA 1
ATOM 757 C C . GLN A 1 93 ? -14.399 -10.185 10.653 1.00 96.19 93 GLN A C 1
ATOM 759 O O . GLN A 1 93 ? -13.781 -10.268 11.714 1.00 96.19 93 GLN A O 1
ATOM 764 N N . ASP A 1 94 ? -14.538 -11.192 9.802 1.00 96.19 94 ASP A N 1
ATOM 765 C CA . ASP A 1 94 ? -14.058 -12.540 10.075 1.00 96.19 94 ASP A CA 1
ATOM 766 C C . ASP A 1 94 ? -12.607 -12.746 9.608 1.00 96.19 94 ASP A C 1
ATOM 768 O O . ASP A 1 94 ? -11.992 -13.757 9.950 1.00 96.19 94 ASP A O 1
ATOM 772 N N . ASP A 1 95 ? -12.040 -11.772 8.888 1.00 96.69 95 ASP A N 1
ATOM 773 C CA . ASP A 1 95 ? -10.666 -11.819 8.396 1.00 96.69 95 ASP A CA 1
ATOM 774 C C . ASP A 1 95 ? -9.645 -11.584 9.514 1.00 96.69 95 ASP A C 1
ATOM 776 O O . ASP A 1 95 ? -9.872 -10.848 10.483 1.00 96.69 95 ASP A O 1
ATOM 780 N N . ASN A 1 96 ? -8.472 -12.194 9.346 1.00 96.75 96 ASN A N 1
ATOM 781 C CA . ASN A 1 96 ? -7.369 -12.088 10.288 1.00 96.75 96 ASN A CA 1
ATOM 782 C C . ASN A 1 96 ? -6.601 -10.774 10.095 1.00 96.75 96 ASN A C 1
ATOM 784 O O . ASN A 1 96 ? -5.863 -10.594 9.126 1.00 96.75 96 ASN A O 1
ATOM 788 N N . GLU A 1 97 ? -6.683 -9.867 11.065 1.00 97.81 97 GLU A N 1
ATOM 789 C CA . GLU A 1 97 ? -6.058 -8.550 10.952 1.00 97.81 97 GLU A CA 1
ATOM 790 C C . GLU A 1 97 ? -4.524 -8.608 10.914 1.00 97.81 97 GLU A C 1
ATOM 792 O O . GLU A 1 97 ? -3.883 -7.722 10.341 1.00 97.81 97 GLU A O 1
ATOM 797 N N . LEU A 1 98 ? -3.923 -9.637 11.521 1.00 97.75 98 LEU A N 1
ATOM 798 C CA . LEU A 1 98 ? -2.470 -9.819 11.535 1.00 97.75 98 LEU A CA 1
ATOM 799 C C . LEU A 1 98 ? -1.948 -10.250 10.167 1.00 97.75 98 LEU A C 1
ATOM 801 O O . LEU A 1 98 ? -0.894 -9.779 9.752 1.00 97.75 98 LEU A O 1
ATOM 805 N N . GLU A 1 99 ? -2.699 -11.087 9.454 1.00 97.12 99 GLU A N 1
ATOM 806 C CA . GLU A 1 99 ? -2.364 -11.480 8.084 1.00 97.12 99 GLU A CA 1
ATOM 807 C C . GLU A 1 99 ? -2.329 -10.255 7.168 1.00 97.12 99 GLU A C 1
ATOM 809 O O . GLU A 1 99 ? -1.341 -10.011 6.481 1.00 97.12 99 GLU A O 1
ATOM 814 N N . ILE A 1 100 ? -3.350 -9.405 7.253 1.00 98.19 100 ILE A N 1
ATOM 815 C CA . ILE A 1 100 ? -3.433 -8.171 6.467 1.00 98.19 100 ILE A CA 1
ATOM 816 C C . ILE A 1 100 ? -2.322 -7.186 6.841 1.00 98.19 100 ILE A C 1
ATOM 818 O O . ILE A 1 100 ? -1.749 -6.521 5.975 1.00 98.19 100 ILE A O 1
ATOM 822 N N . LEU A 1 101 ? -1.968 -7.102 8.127 1.00 97.88 101 LEU A N 1
ATOM 823 C CA . LEU A 1 101 ? -0.852 -6.271 8.575 1.00 97.88 101 LEU A CA 1
ATOM 824 C C . LEU A 1 101 ? 0.489 -6.748 7.991 1.00 97.88 101 LEU A C 1
ATOM 826 O O . LEU A 1 101 ? 1.328 -5.912 7.635 1.00 97.88 101 LEU A O 1
ATOM 830 N N . GLU A 1 102 ? 0.675 -8.064 7.860 1.00 97.69 102 GLU A N 1
ATOM 831 C CA . GLU A 1 102 ? 1.837 -8.662 7.197 1.00 97.69 102 GLU A CA 1
ATOM 832 C C . GLU A 1 102 ? 1.811 -8.446 5.680 1.00 97.69 102 GLU A C 1
ATOM 834 O O . GLU A 1 102 ? 2.850 -8.118 5.110 1.00 97.69 102 GLU A O 1
ATOM 839 N N . ILE A 1 103 ? 0.648 -8.509 5.022 1.00 98.12 103 ILE A N 1
ATOM 840 C CA . ILE A 1 103 ? 0.509 -8.167 3.594 1.00 98.12 103 ILE A CA 1
ATOM 841 C C . ILE A 1 103 ? 0.915 -6.709 3.340 1.00 98.12 103 ILE A C 1
ATOM 843 O O . ILE A 1 103 ? 1.694 -6.435 2.422 1.00 98.12 103 ILE A O 1
ATOM 847 N N . ILE A 1 104 ? 0.451 -5.766 4.172 1.00 98.19 104 ILE A N 1
ATOM 848 C CA . ILE A 1 104 ? 0.872 -4.358 4.089 1.00 98.19 104 ILE A CA 1
ATOM 849 C C . ILE A 1 104 ? 2.399 -4.259 4.199 1.00 98.19 104 ILE A C 1
ATOM 851 O O . ILE A 1 104 ? 3.032 -3.541 3.423 1.00 98.19 104 ILE A O 1
ATOM 855 N N . HIS A 1 105 ? 3.006 -4.981 5.145 1.00 97.75 105 HIS A N 1
ATOM 856 C CA . HIS A 1 105 ? 4.455 -4.956 5.312 1.00 97.75 105 HIS A CA 1
ATOM 857 C C . HIS A 1 105 ? 5.195 -5.546 4.113 1.00 97.75 105 HIS A C 1
ATOM 859 O O . HIS A 1 105 ? 6.155 -4.937 3.635 1.00 97.75 105 HIS A O 1
ATOM 865 N N . HIS A 1 106 ? 4.708 -6.677 3.608 1.00 97.56 106 HIS A N 1
ATOM 866 C CA . HIS A 1 106 ? 5.239 -7.369 2.447 1.00 97.56 106 HIS A CA 1
ATOM 867 C C . HIS A 1 106 ? 5.269 -6.460 1.215 1.00 97.56 106 HIS A C 1
ATOM 869 O O . HIS A 1 106 ? 6.298 -6.361 0.542 1.00 97.56 106 HIS A O 1
ATOM 875 N N . PHE A 1 107 ? 4.171 -5.741 0.968 1.00 98.00 107 PHE A N 1
ATOM 876 C CA . PHE A 1 107 ? 4.069 -4.774 -0.120 1.00 98.00 107 PHE A CA 1
ATOM 877 C C . PHE A 1 107 ? 5.095 -3.647 0.012 1.00 98.00 107 PHE A C 1
ATOM 879 O O . PHE A 1 107 ? 5.832 -3.372 -0.935 1.00 98.00 107 PHE A O 1
ATOM 886 N N . VAL A 1 108 ? 5.205 -3.035 1.196 1.00 97.19 108 VAL A N 1
ATOM 887 C CA . VAL A 1 108 ? 6.154 -1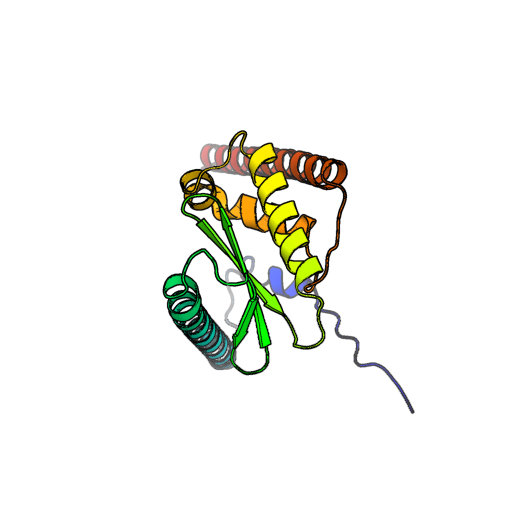.933 1.427 1.00 97.19 108 VAL A CA 1
ATOM 888 C C . VAL A 1 108 ? 7.606 -2.386 1.259 1.00 97.19 108 VAL A C 1
ATOM 890 O O . VAL A 1 108 ? 8.405 -1.655 0.682 1.00 97.19 108 VAL A O 1
ATOM 893 N N . GLU A 1 109 ? 7.962 -3.598 1.688 1.00 97.06 109 GLU A N 1
ATOM 894 C CA . GLU A 1 109 ? 9.314 -4.131 1.472 1.00 97.06 109 GLU A CA 1
ATOM 895 C C . GLU A 1 109 ? 9.631 -4.399 -0.005 1.00 97.06 109 GLU A C 1
ATOM 897 O O . GLU A 1 109 ? 10.783 -4.265 -0.422 1.00 97.06 109 GLU A O 1
ATOM 902 N N . ILE A 1 110 ? 8.641 -4.805 -0.803 1.00 97.19 110 ILE A N 1
ATOM 903 C CA . ILE A 1 110 ? 8.829 -4.986 -2.247 1.00 97.19 110 ILE A CA 1
ATOM 904 C C . ILE A 1 110 ? 8.996 -3.627 -2.927 1.00 97.19 110 ILE A C 1
ATOM 906 O O . ILE A 1 110 ? 9.910 -3.481 -3.739 1.00 97.19 110 ILE A O 1
ATOM 910 N N . LEU A 1 111 ? 8.186 -2.629 -2.556 1.00 97.12 111 LEU A N 1
ATOM 911 C CA . LEU A 1 111 ? 8.343 -1.253 -3.036 1.00 97.12 111 LEU A CA 1
ATOM 912 C C . LEU A 1 111 ? 9.739 -0.707 -2.716 1.00 97.12 111 LEU A C 1
ATOM 914 O O . LEU A 1 111 ? 10.402 -0.171 -3.600 1.00 97.12 111 LEU A O 1
ATOM 918 N N . ASP A 1 112 ? 10.209 -0.892 -1.481 1.00 95.75 112 ASP A N 1
ATOM 919 C CA . ASP A 1 112 ? 11.524 -0.417 -1.042 1.00 95.75 112 ASP A CA 1
ATOM 920 C C . ASP A 1 112 ? 12.675 -1.021 -1.858 1.00 95.75 112 ASP A C 1
ATOM 922 O O . ASP A 1 112 ? 13.583 -0.309 -2.294 1.00 95.75 112 ASP A O 1
ATOM 926 N N . ARG A 1 113 ? 12.597 -2.325 -2.150 1.00 94.75 113 ARG A N 1
ATOM 927 C CA . ARG A 1 113 ? 13.571 -3.016 -3.010 1.00 94.75 113 ARG A CA 1
ATOM 928 C C . ARG A 1 113 ? 13.483 -2.585 -4.468 1.00 94.75 113 ARG A C 1
ATOM 930 O O . ARG A 1 113 ? 14.515 -2.528 -5.128 1.00 94.75 113 ARG A O 1
ATOM 937 N N . TYR A 1 114 ? 12.275 -2.333 -4.966 1.00 95.50 114 TYR A N 1
ATOM 938 C CA . TYR A 1 114 ? 12.049 -1.944 -6.354 1.00 95.50 114 TYR A CA 1
ATOM 939 C C . TYR A 1 114 ? 12.572 -0.531 -6.644 1.00 95.50 114 TYR A C 1
ATOM 941 O O . TYR A 1 114 ? 13.254 -0.327 -7.645 1.00 95.50 114 TYR A O 1
ATOM 949 N N . PHE A 1 115 ? 12.294 0.432 -5.759 1.00 94.56 115 PHE A N 1
ATOM 950 C CA . PHE A 1 115 ? 12.728 1.825 -5.926 1.00 94.56 115 PHE A CA 1
ATOM 951 C C . PHE A 1 115 ? 14.141 2.099 -5.388 1.00 94.56 115 PHE A C 1
ATOM 953 O O . PHE A 1 115 ? 14.752 3.089 -5.779 1.00 94.56 115 PHE A O 1
ATOM 960 N N . GLY A 1 116 ? 14.686 1.220 -4.540 1.00 92.50 116 GLY A N 1
ATOM 961 C CA . GLY A 1 116 ? 16.023 1.377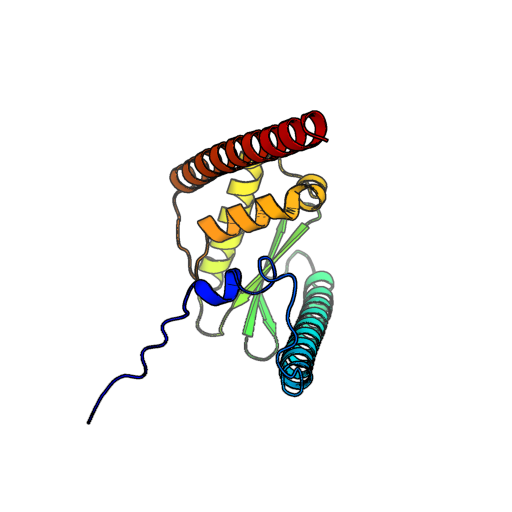 -3.970 1.00 92.50 116 GLY A CA 1
ATOM 962 C C . GLY A 1 116 ? 16.068 2.445 -2.876 1.00 92.50 116 GLY A C 1
ATOM 963 O O . GLY A 1 116 ? 16.830 3.403 -2.987 1.00 92.50 116 GLY A O 1
ATOM 964 N N . SER A 1 117 ? 15.320 2.224 -1.788 1.00 91.75 117 SER A N 1
ATOM 965 C CA . SER A 1 117 ? 14.961 3.203 -0.738 1.00 91.75 117 SER A CA 1
ATOM 966 C C . SER A 1 117 ? 13.758 4.053 -1.141 1.00 91.75 117 SER A C 1
ATOM 968 O O . SER A 1 117 ? 13.902 5.191 -1.585 1.00 91.75 117 SER A O 1
ATOM 970 N N . VAL A 1 118 ? 12.560 3.484 -0.996 1.00 94.56 118 VAL A N 1
ATOM 971 C CA . VAL A 1 118 ? 11.324 4.132 -1.462 1.00 94.56 118 VAL A CA 1
ATOM 972 C C . VAL A 1 118 ? 10.995 5.383 -0.644 1.00 94.56 118 VAL A C 1
ATOM 974 O O . VAL A 1 118 ? 11.016 5.371 0.590 1.00 94.56 118 VAL A O 1
ATOM 977 N N . CYS A 1 119 ? 10.614 6.460 -1.329 1.00 93.88 119 CYS A N 1
ATOM 978 C CA . CYS A 1 119 ? 10.033 7.647 -0.709 1.00 93.88 119 CYS A CA 1
ATOM 979 C C . CYS A 1 119 ? 8.626 7.957 -1.249 1.00 93.88 119 CYS A C 1
ATOM 981 O O . CYS A 1 119 ? 8.155 7.389 -2.233 1.00 93.88 119 CYS A O 1
ATOM 983 N N . GLU A 1 120 ? 7.921 8.881 -0.594 1.00 93.56 120 GLU A N 1
ATOM 984 C CA . GLU A 1 120 ? 6.571 9.290 -1.006 1.00 93.56 120 GLU A CA 1
ATOM 985 C C . GLU A 1 120 ? 6.517 9.882 -2.420 1.00 93.56 120 GLU A C 1
ATOM 987 O O . GLU A 1 120 ? 5.550 9.647 -3.145 1.00 93.56 120 GLU A O 1
ATOM 992 N N . LEU A 1 1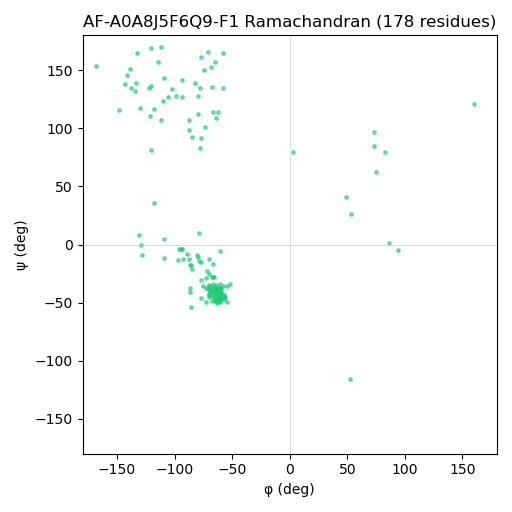21 ? 7.567 10.595 -2.844 1.00 94.50 121 LEU A N 1
ATOM 993 C CA . LEU A 1 121 ? 7.644 11.157 -4.191 1.00 94.50 121 LEU A CA 1
ATOM 994 C C . LEU A 1 121 ? 7.731 10.058 -5.254 1.00 94.50 121 LEU A C 1
ATOM 996 O O . LEU A 1 121 ? 7.097 10.195 -6.300 1.00 94.50 121 LEU A O 1
ATOM 1000 N N . ASP A 1 122 ? 8.426 8.951 -4.976 1.00 95.00 122 ASP A N 1
ATOM 1001 C CA . ASP A 1 122 ? 8.506 7.822 -5.909 1.00 95.00 122 ASP A CA 1
ATOM 1002 C C . ASP A 1 122 ? 7.121 7.249 -6.190 1.00 95.00 122 ASP A C 1
ATOM 1004 O O . ASP A 1 122 ? 6.778 6.999 -7.347 1.00 95.00 122 ASP A O 1
ATOM 1008 N N . LEU A 1 123 ? 6.295 7.117 -5.148 1.00 95.31 123 LEU A N 1
ATOM 1009 C CA . LEU A 1 123 ? 4.920 6.639 -5.275 1.00 95.31 123 LEU A CA 1
ATOM 1010 C C . LEU A 1 123 ? 4.015 7.653 -5.984 1.00 95.31 123 LEU A C 1
ATOM 1012 O O . LEU A 1 123 ? 3.138 7.247 -6.741 1.00 95.31 123 LEU A O 1
ATOM 1016 N N . ILE A 1 124 ? 4.225 8.958 -5.783 1.00 94.31 124 ILE A N 1
ATOM 1017 C CA . ILE A 1 124 ? 3.456 10.009 -6.469 1.00 94.31 124 ILE A CA 1
ATOM 1018 C C . ILE A 1 124 ? 3.765 10.016 -7.972 1.00 94.31 124 ILE A C 1
ATOM 1020 O O . ILE A 1 124 ? 2.844 10.013 -8.791 1.00 94.31 124 ILE A O 1
ATOM 1024 N N . PHE A 1 125 ? 5.044 10.005 -8.351 1.00 95.12 125 PHE A N 1
ATOM 1025 C CA . PHE A 1 125 ? 5.448 10.073 -9.758 1.00 95.12 125 PHE A CA 1
ATOM 1026 C C . PHE A 1 125 ? 5.270 8.740 -10.492 1.00 95.12 125 PHE A C 1
ATOM 1028 O O . PHE A 1 125 ? 4.957 8.730 -11.684 1.00 95.12 125 PHE A O 1
ATOM 1035 N N . ASN A 1 126 ? 5.406 7.615 -9.787 1.00 93.75 126 ASN A N 1
ATOM 1036 C CA . ASN A 1 126 ? 5.349 6.273 -10.365 1.00 93.75 126 ASN A CA 1
ATOM 1037 C C . ASN A 1 126 ? 4.191 5.435 -9.806 1.00 93.75 126 ASN A C 1
ATOM 1039 O O . ASN A 1 126 ? 4.315 4.217 -9.673 1.00 93.75 126 ASN A O 1
ATOM 1043 N N . PHE A 1 127 ? 3.039 6.056 -9.526 1.00 94.25 127 PHE A N 1
ATOM 1044 C CA . PHE A 1 127 ? 1.882 5.363 -8.938 1.00 94.25 127 PHE A CA 1
ATOM 1045 C C . PHE A 1 127 ? 1.442 4.135 -9.751 1.00 94.25 127 PHE A C 1
ATOM 1047 O O . PHE A 1 127 ? 1.056 3.120 -9.185 1.00 94.25 127 PHE A O 1
ATOM 1054 N N . HIS A 1 128 ? 1.545 4.201 -11.082 1.00 92.94 128 HIS A N 1
ATOM 1055 C CA . HIS A 1 128 ? 1.223 3.093 -11.982 1.00 92.94 128 HIS A CA 1
ATOM 1056 C C . HIS A 1 128 ? 2.086 1.852 -11.712 1.00 92.94 128 HIS A C 1
ATOM 1058 O O . HIS A 1 128 ? 1.572 0.738 -11.752 1.00 92.94 128 HIS A O 1
ATOM 1064 N N . LYS A 1 129 ? 3.368 2.038 -11.372 1.00 93.19 129 LYS A N 1
ATOM 1065 C CA . LYS A 1 129 ? 4.260 0.942 -10.980 1.00 93.19 129 LYS A CA 1
ATOM 1066 C C . LYS A 1 129 ? 3.860 0.362 -9.629 1.00 93.19 129 LYS A C 1
ATOM 1068 O O . LYS A 1 129 ? 3.841 -0.848 -9.474 1.00 93.19 129 LYS A O 1
ATOM 1073 N N . ALA A 1 130 ? 3.478 1.210 -8.673 1.00 95.81 130 ALA A N 1
ATOM 1074 C CA . ALA A 1 130 ? 3.002 0.747 -7.371 1.00 95.81 130 ALA A CA 1
ATOM 1075 C C . ALA A 1 130 ? 1.712 -0.089 -7.484 1.00 95.81 130 ALA A C 1
ATOM 1077 O O . ALA A 1 130 ? 1.609 -1.115 -6.818 1.00 95.81 130 ALA A O 1
ATOM 1078 N N . TYR A 1 131 ? 0.766 0.304 -8.350 1.00 94.69 131 TYR A N 1
ATOM 1079 C CA . TYR A 1 131 ? -0.428 -0.503 -8.645 1.00 94.69 131 TYR A CA 1
ATOM 1080 C C . TYR A 1 131 ? -0.072 -1.837 -9.286 1.00 94.69 131 TYR A C 1
ATOM 1082 O O . TYR A 1 131 ? -0.567 -2.867 -8.854 1.00 94.69 131 TYR A O 1
ATOM 1090 N N . TYR A 1 132 ? 0.829 -1.821 -10.264 1.00 92.38 132 TYR A N 1
ATOM 1091 C CA . TYR A 1 132 ? 1.277 -3.046 -10.905 1.00 92.38 132 TYR A CA 1
ATOM 1092 C C . TYR A 1 132 ? 1.920 -4.027 -9.902 1.00 92.38 132 TYR A C 1
ATOM 1094 O O . TYR A 1 132 ? 1.576 -5.203 -9.864 1.00 92.38 132 TYR A O 1
ATOM 1102 N N . ILE A 1 133 ? 2.798 -3.530 -9.028 1.00 95.88 133 ILE A N 1
ATOM 1103 C CA . ILE A 1 133 ? 3.403 -4.336 -7.959 1.00 95.88 133 ILE A CA 1
ATOM 1104 C C . ILE A 1 133 ? 2.331 -4.893 -7.015 1.00 95.88 133 ILE A C 1
ATOM 1106 O O . ILE A 1 133 ? 2.429 -6.041 -6.585 1.00 95.88 133 ILE A O 1
ATOM 1110 N N . LEU A 1 134 ? 1.322 -4.086 -6.679 1.00 96.38 134 LEU A N 1
ATOM 1111 C CA . LEU A 1 134 ? 0.219 -4.518 -5.828 1.00 96.38 134 LEU A CA 1
ATOM 1112 C C . LEU A 1 134 ? -0.585 -5.651 -6.479 1.00 96.38 134 LEU A C 1
ATOM 1114 O O . LEU A 1 134 ? -0.917 -6.602 -5.781 1.00 96.38 134 LEU A O 1
ATOM 1118 N N . ASP A 1 135 ? -0.835 -5.581 -7.788 1.00 95.06 135 ASP A N 1
ATOM 1119 C CA . ASP A 1 135 ? -1.563 -6.610 -8.545 1.00 95.06 135 ASP A CA 1
ATOM 1120 C C . ASP A 1 135 ? -0.784 -7.937 -8.650 1.00 95.06 135 ASP A C 1
ATOM 1122 O O . ASP A 1 135 ? -1.382 -9.006 -8.739 1.00 95.06 135 ASP A O 1
ATOM 1126 N N . GLU A 1 136 ? 0.552 -7.907 -8.601 1.00 95.38 136 GLU A N 1
ATOM 1127 C CA . GLU A 1 136 ? 1.357 -9.137 -8.525 1.00 95.38 136 GLU A CA 1
ATOM 1128 C C . GLU A 1 136 ? 1.271 -9.805 -7.144 1.00 95.38 136 GLU A C 1
ATOM 1130 O O . GLU A 1 136 ? 1.392 -11.027 -7.031 1.00 95.38 136 GLU A O 1
ATOM 1135 N N . ILE A 1 137 ? 1.049 -9.013 -6.089 1.00 97.25 137 ILE A N 1
ATOM 1136 C CA . ILE A 1 137 ? 0.949 -9.497 -4.706 1.00 97.25 137 ILE A CA 1
ATOM 1137 C C . ILE A 1 137 ? -0.478 -9.929 -4.377 1.00 97.25 137 ILE A C 1
ATOM 1139 O O . ILE A 1 137 ? -0.651 -10.937 -3.696 1.00 97.25 137 ILE A O 1
ATOM 1143 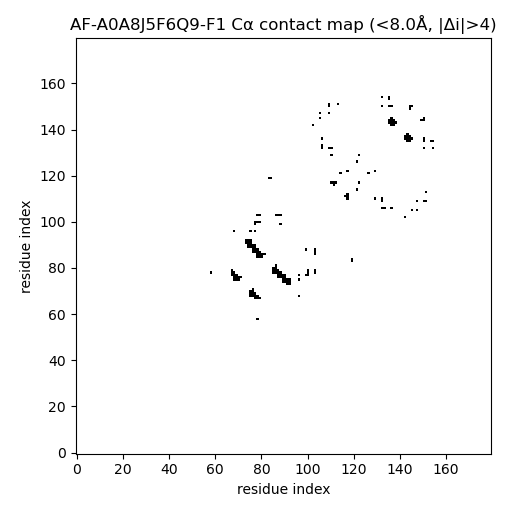N N . LEU A 1 138 ? -1.490 -9.185 -4.826 1.00 96.94 138 LEU A N 1
ATOM 1144 C CA . LEU A 1 138 ? -2.892 -9.396 -4.483 1.00 96.94 138 LEU A CA 1
ATOM 1145 C C . LEU A 1 138 ? -3.742 -9.660 -5.720 1.00 96.94 138 LEU A C 1
ATOM 1147 O O . LEU A 1 138 ? -3.698 -8.910 -6.691 1.00 96.94 138 LEU A O 1
ATOM 1151 N N . ILE A 1 139 ? -4.627 -10.650 -5.626 1.00 96.06 139 ILE A N 1
ATOM 1152 C CA . ILE A 1 139 ? -5.655 -10.896 -6.635 1.00 96.06 139 ILE A CA 1
ATOM 1153 C C . ILE A 1 139 ? -7.001 -11.144 -5.979 1.00 96.06 139 ILE A C 1
ATOM 1155 O O . ILE A 1 139 ? -7.125 -11.915 -5.035 1.00 96.06 139 ILE A O 1
ATOM 1159 N N . ALA A 1 140 ? -8.032 -10.466 -6.486 1.00 94.38 140 ALA A N 1
ATOM 1160 C CA . ALA A 1 140 ? -9.402 -10.589 -5.986 1.00 94.38 140 ALA A CA 1
ATOM 1161 C C . ALA A 1 140 ? -9.560 -10.361 -4.463 1.00 94.38 140 ALA A C 1
ATOM 1163 O O . ALA A 1 140 ? -10.519 -10.850 -3.879 1.00 94.38 140 ALA A O 1
ATOM 1164 N N . GLY A 1 141 ? -8.661 -9.583 -3.847 1.00 91.44 141 GLY A N 1
ATOM 1165 C CA . GLY A 1 141 ? -8.662 -9.303 -2.405 1.00 91.44 141 GLY A CA 1
ATOM 1166 C C . GLY A 1 141 ? -7.782 -10.236 -1.570 1.00 91.44 141 GLY A C 1
ATOM 1167 O O . GLY A 1 141 ? -7.608 -9.975 -0.389 1.00 91.44 141 GLY A O 1
ATOM 1168 N N . GLU A 1 142 ? -7.178 -11.252 -2.185 1.00 94.12 142 GLU A N 1
ATOM 1169 C CA . GLU A 1 142 ? -6.401 -12.296 -1.513 1.00 94.12 142 GLU A CA 1
ATOM 1170 C C . GLU A 1 142 ? -4.920 -12.244 -1.892 1.00 94.12 142 GLU A C 1
ATOM 1172 O O . GLU A 1 142 ? -4.555 -11.755 -2.966 1.00 94.12 142 GLU A O 1
ATOM 1177 N N . LEU A 1 143 ? -4.058 -12.797 -1.036 1.00 95.94 143 LEU A N 1
ATOM 1178 C CA . LEU A 1 143 ? -2.628 -12.933 -1.318 1.00 95.94 143 LEU A CA 1
ATOM 1179 C C . LEU A 1 143 ? -2.383 -13.922 -2.470 1.00 95.94 143 LEU A C 1
ATOM 1181 O O . LEU A 1 143 ? -2.614 -15.122 -2.339 1.00 95.94 143 LEU A O 1
ATOM 1185 N N . GLN A 1 144 ? -1.871 -13.414 -3.591 1.00 97.00 144 GLN A N 1
ATOM 1186 C CA . GLN A 1 144 ? -1.501 -14.189 -4.774 1.00 97.00 144 GLN A CA 1
ATOM 1187 C C . GLN A 1 144 ? -0.082 -14.753 -4.662 1.00 97.00 144 GLN A C 1
ATOM 1189 O O . GLN A 1 144 ? 0.134 -15.952 -4.833 1.00 97.00 144 GLN A O 1
ATOM 1194 N N . GLU A 1 145 ? 0.894 -13.882 -4.404 1.00 96.75 145 GLU A N 1
ATOM 1195 C CA . GLU A 1 145 ? 2.311 -14.234 -4.423 1.00 96.75 145 GLU A CA 1
ATOM 1196 C C . GLU A 1 145 ? 2.994 -13.742 -3.147 1.00 96.75 145 GLU A C 1
ATOM 1198 O O . GLU A 1 145 ? 3.079 -12.548 -2.869 1.00 96.75 145 GLU A O 1
ATOM 1203 N N . SER A 1 146 ? 3.508 -14.695 -2.369 1.00 96.00 146 SER A N 1
ATOM 1204 C CA . SER A 1 146 ? 4.181 -14.435 -1.090 1.00 96.00 146 SER A CA 1
ATOM 1205 C C . SER A 1 146 ? 5.707 -14.391 -1.218 1.00 96.00 146 SER A C 1
ATOM 1207 O O . SER A 1 146 ? 6.413 -13.965 -0.299 1.00 96.00 146 SER A O 1
ATOM 1209 N N . SER A 1 147 ? 6.270 -14.840 -2.344 1.00 97.06 147 SER A N 1
ATOM 1210 C CA . SER A 1 147 ? 7.713 -14.825 -2.566 1.00 97.06 147 SER A CA 1
ATOM 1211 C C . SER A 1 147 ? 8.157 -13.496 -3.166 1.00 97.06 147 SER A C 1
ATOM 1213 O O . SER A 1 147 ? 8.053 -13.268 -4.372 1.00 97.06 147 SER A O 1
ATOM 1215 N N . LYS A 1 148 ? 8.831 -12.666 -2.358 1.00 95.19 148 LYS A N 1
ATOM 1216 C CA . LYS A 1 148 ? 9.475 -11.417 -2.824 1.00 95.19 148 LYS A CA 1
ATOM 1217 C C . LYS A 1 148 ? 10.390 -11.634 -4.037 1.00 95.19 148 LYS A C 1
ATOM 1219 O O . LYS A 1 148 ? 10.521 -10.756 -4.881 1.00 95.19 148 LYS A O 1
ATOM 1224 N N . LYS A 1 149 ? 11.053 -12.798 -4.119 1.00 95.81 149 LYS A N 1
ATOM 1225 C CA . LYS A 1 149 ? 11.935 -13.153 -5.247 1.00 95.81 149 LYS A CA 1
ATOM 1226 C C . LYS A 1 149 ? 11.147 -13.418 -6.527 1.00 95.81 149 LYS A C 1
ATOM 1228 O O . LYS A 1 149 ? 11.652 -13.135 -7.610 1.00 95.81 149 LYS A O 1
ATOM 1233 N N . THR A 1 150 ? 9.959 -14.006 -6.403 1.00 96.38 150 THR A N 1
ATOM 1234 C CA . THR A 1 150 ? 9.078 -14.263 -7.543 1.00 96.38 150 THR A CA 1
ATOM 1235 C C . THR A 1 150 ? 8.475 -12.952 -8.025 1.00 96.38 150 THR A C 1
ATOM 1237 O O . THR A 1 150 ? 8.653 -12.628 -9.195 1.00 96.38 150 THR A O 1
ATOM 1240 N N . VAL A 1 151 ? 7.918 -12.147 -7.111 1.00 96.06 151 VAL A N 1
ATOM 1241 C CA . VAL A 1 151 ? 7.365 -10.819 -7.428 1.00 96.06 151 VAL A CA 1
ATOM 1242 C C . VAL A 1 151 ? 8.403 -9.943 -8.134 1.00 96.06 151 VAL A C 1
ATOM 1244 O O . VAL A 1 151 ? 8.146 -9.448 -9.224 1.00 96.06 151 VAL A O 1
ATOM 1247 N N . ALA A 1 152 ? 9.629 -9.837 -7.606 1.00 93.81 152 ALA A N 1
ATOM 1248 C CA . ALA A 1 152 ? 10.692 -9.053 -8.246 1.00 93.81 152 ALA A CA 1
ATOM 1249 C C . ALA A 1 152 ? 11.020 -9.515 -9.680 1.00 93.81 152 ALA A C 1
ATOM 1251 O O . ALA A 1 152 ? 11.310 -8.693 -10.548 1.00 93.81 152 ALA A O 1
ATOM 1252 N N . ARG A 1 153 ? 10.963 -10.827 -9.946 1.00 95.44 153 ARG A N 1
ATOM 1253 C CA . ARG A 1 153 ? 11.207 -11.384 -11.284 1.00 95.44 153 ARG A CA 1
ATOM 1254 C C . ARG A 1 153 ? 10.073 -11.048 -12.251 1.00 95.44 153 ARG A C 1
ATOM 1256 O O . ARG A 1 153 ? 10.353 -10.704 -13.395 1.00 95.44 153 ARG A O 1
ATOM 1263 N N . LEU A 1 154 ? 8.825 -11.160 -11.796 1.00 94.19 154 LEU A N 1
ATOM 1264 C CA . LEU A 1 154 ? 7.638 -10.818 -12.586 1.00 94.19 154 LEU A CA 1
ATOM 1265 C C . LEU A 1 154 ? 7.626 -9.324 -12.914 1.00 94.19 154 LEU A C 1
ATOM 1267 O O . LEU A 1 154 ? 7.415 -8.944 -14.064 1.00 94.19 154 LEU A O 1
ATOM 1271 N N . ILE A 1 155 ? 7.983 -8.483 -11.940 1.00 94.31 155 ILE A N 1
ATOM 1272 C CA . ILE A 1 155 ? 8.115 -7.042 -12.149 1.00 94.31 155 ILE A CA 1
ATOM 1273 C C . ILE A 1 155 ? 9.172 -6.722 -13.209 1.00 94.31 155 ILE A C 1
ATOM 1275 O O . ILE A 1 155 ? 8.873 -6.009 -14.162 1.00 94.31 155 ILE A O 1
ATOM 1279 N N . ALA A 1 156 ? 10.371 -7.302 -13.103 1.00 93.06 156 ALA A N 1
ATOM 1280 C CA . ALA A 1 156 ? 11.443 -7.076 -14.075 1.00 93.06 156 ALA A CA 1
ATOM 1281 C C . ALA A 1 156 ? 11.066 -7.528 -15.500 1.00 93.06 156 ALA A C 1
ATOM 1283 O O . ALA A 1 156 ? 11.392 -6.856 -16.483 1.00 93.06 156 ALA A O 1
ATOM 1284 N N . ALA A 1 157 ? 10.360 -8.658 -15.617 1.00 92.69 157 ALA A N 1
ATOM 1285 C CA . ALA A 1 157 ? 9.861 -9.139 -16.901 1.00 92.69 157 ALA A CA 1
ATOM 1286 C C . ALA A 1 157 ? 8.854 -8.155 -17.516 1.00 92.69 157 ALA A C 1
ATOM 1288 O O . ALA A 1 157 ? 8.955 -7.842 -18.701 1.00 92.69 157 ALA A O 1
ATOM 1289 N N . GLN A 1 158 ? 7.927 -7.621 -16.716 1.00 89.56 158 GLN A N 1
ATOM 1290 C CA . GLN A 1 158 ? 6.967 -6.635 -17.208 1.00 89.56 158 GLN A CA 1
ATOM 1291 C C . GLN A 1 158 ? 7.600 -5.287 -17.550 1.00 89.56 158 GLN A C 1
ATOM 1293 O O . GLN A 1 158 ? 7.236 -4.716 -18.575 1.00 89.56 158 GLN A O 1
ATOM 1298 N N . ASP A 1 159 ? 8.571 -4.802 -16.772 1.00 91.69 159 ASP A N 1
ATOM 1299 C CA . ASP A 1 159 ? 9.308 -3.578 -17.115 1.00 91.69 159 ASP A CA 1
ATOM 1300 C C . ASP A 1 159 ? 9.963 -3.711 -18.500 1.00 91.69 159 ASP A C 1
ATOM 1302 O O . ASP A 1 159 ? 9.800 -2.830 -19.346 1.00 91.69 159 ASP A O 1
ATOM 1306 N N . THR A 1 160 ? 10.575 -4.868 -18.781 1.00 92.81 160 THR A N 1
ATOM 1307 C CA . THR A 1 160 ? 11.164 -5.169 -20.098 1.00 92.81 160 THR A CA 1
ATOM 1308 C C . THR A 1 160 ? 10.102 -5.145 -21.204 1.00 92.81 160 THR A C 1
ATOM 1310 O O . THR A 1 160 ? 10.297 -4.524 -22.246 1.00 92.81 160 THR A O 1
ATOM 1313 N N . MET A 1 161 ? 8.944 -5.776 -20.979 1.00 89.69 161 MET A N 1
ATOM 1314 C CA . MET A 1 161 ? 7.847 -5.789 -21.957 1.00 89.69 161 MET A CA 1
ATOM 1315 C C . MET A 1 161 ? 7.293 -4.385 -22.237 1.00 89.69 161 MET A C 1
ATOM 1317 O O . MET A 1 161 ? 6.972 -4.060 -23.382 1.00 89.69 161 MET A O 1
ATOM 1321 N N . VAL A 1 162 ? 7.178 -3.547 -21.204 1.00 87.81 162 VAL A N 1
ATOM 1322 C CA . VAL A 1 162 ? 6.704 -2.163 -21.332 1.00 87.81 162 VAL A CA 1
ATOM 1323 C C . VAL A 1 162 ? 7.711 -1.308 -22.100 1.00 87.81 162 VAL A C 1
ATOM 1325 O O . VAL A 1 162 ? 7.301 -0.469 -22.904 1.00 87.81 162 VAL A O 1
ATOM 1328 N N . GLU A 1 163 ? 9.008 -1.507 -21.875 1.00 88.31 163 GLU A N 1
ATOM 1329 C CA . GLU A 1 163 ? 10.069 -0.830 -22.626 1.00 88.31 163 GLU A CA 1
ATOM 1330 C C . GLU A 1 163 ? 10.025 -1.204 -24.111 1.00 88.31 163 GLU A C 1
ATOM 1332 O O . GLU A 1 163 ? 9.910 -0.309 -24.951 1.00 88.31 163 GLU A O 1
ATOM 1337 N N . THR A 1 164 ? 9.967 -2.500 -24.437 1.00 89.00 164 THR A N 1
ATOM 1338 C CA . THR A 1 164 ? 9.847 -2.963 -25.831 1.00 89.00 164 THR A CA 1
ATOM 1339 C C . THR A 1 164 ? 8.595 -2.397 -26.514 1.00 89.00 164 THR A C 1
ATOM 1341 O O . THR A 1 164 ? 8.670 -1.876 -27.626 1.00 89.00 164 THR A O 1
ATOM 1344 N N . ALA A 1 165 ? 7.445 -2.394 -25.830 1.00 86.31 165 ALA A N 1
ATOM 1345 C CA . ALA A 1 165 ? 6.208 -1.842 -26.386 1.00 86.31 165 ALA A CA 1
ATOM 1346 C C . ALA A 1 165 ? 6.290 -0.322 -26.647 1.00 86.31 165 ALA A C 1
ATOM 1348 O O . ALA A 1 165 ? 5.706 0.183 -27.612 1.00 86.31 165 ALA A O 1
ATOM 1349 N N . LYS A 1 166 ? 7.013 0.429 -25.803 1.00 85.00 166 LYS A N 1
ATOM 1350 C CA . LYS A 1 166 ? 7.245 1.870 -26.007 1.00 85.00 166 LYS A CA 1
ATOM 1351 C C . LYS A 1 166 ? 8.148 2.130 -27.213 1.00 85.00 166 LYS A C 1
ATOM 1353 O O . LYS A 1 166 ? 7.865 3.052 -27.980 1.00 85.00 166 LYS A O 1
ATOM 1358 N N . GLU A 1 167 ? 9.195 1.329 -27.394 1.00 85.75 167 GLU A N 1
ATOM 1359 C CA . GLU A 1 167 ? 10.107 1.424 -28.542 1.00 85.75 167 GLU A CA 1
ATOM 1360 C C . GLU A 1 167 ? 9.389 1.137 -29.867 1.00 85.75 167 GLU A C 1
ATOM 1362 O O . GLU A 1 167 ? 9.544 1.884 -30.840 1.00 85.75 167 GLU A O 1
ATOM 1367 N N . GLU A 1 168 ? 8.534 0.113 -29.893 1.00 83.00 168 GLU A N 1
ATOM 1368 C CA . GLU A 1 168 ? 7.704 -0.220 -31.056 1.00 83.00 168 GLU A CA 1
ATOM 1369 C C . GLU A 1 168 ? 6.726 0.914 -31.398 1.00 83.00 168 GLU A C 1
ATOM 1371 O O . GLU A 1 168 ? 6.629 1.334 -32.555 1.00 83.00 168 GLU A O 1
ATOM 1376 N N . ALA A 1 169 ? 6.044 1.477 -30.394 1.00 80.88 169 ALA A N 1
ATOM 1377 C CA . ALA A 1 169 ? 5.116 2.589 -30.595 1.00 80.88 169 ALA A CA 1
ATOM 1378 C C . ALA A 1 169 ? 5.821 3.861 -31.105 1.00 80.88 169 ALA A C 1
ATOM 1380 O O . ALA A 1 169 ? 5.312 4.536 -32.008 1.00 80.88 169 ALA A O 1
ATOM 1381 N N . GLY A 1 170 ? 7.006 4.172 -30.567 1.00 79.88 170 GLY A N 1
ATOM 1382 C CA . GLY A 1 170 ? 7.837 5.282 -31.038 1.00 79.88 170 GLY A CA 1
ATOM 1383 C C . GLY A 1 170 ? 8.306 5.083 -32.480 1.00 79.88 170 GLY A C 1
ATOM 1384 O O . GLY A 1 170 ? 8.219 6.002 -33.297 1.00 79.88 170 GLY A O 1
ATOM 1385 N N . SER A 1 171 ? 8.710 3.859 -32.825 1.00 82.25 171 SER A N 1
ATOM 1386 C CA . SER A 1 171 ? 9.136 3.499 -34.182 1.00 82.25 171 SER A CA 1
ATOM 1387 C C . SER A 1 171 ? 8.004 3.661 -35.201 1.00 82.25 171 SER A C 1
ATOM 1389 O O . SER A 1 171 ? 8.213 4.236 -36.270 1.00 82.25 171 SER A O 1
ATOM 1391 N N . ILE A 1 172 ? 6.779 3.246 -34.855 1.00 80.88 172 ILE A N 1
ATOM 1392 C CA . ILE A 1 172 ? 5.592 3.430 -35.707 1.00 80.88 172 ILE A CA 1
ATOM 1393 C C . ILE A 1 172 ? 5.279 4.920 -35.912 1.00 80.88 172 ILE A C 1
ATOM 1395 O O . ILE A 1 172 ? 5.013 5.342 -37.038 1.00 80.88 172 ILE A O 1
ATOM 1399 N N . SER A 1 173 ? 5.352 5.732 -34.853 1.00 80.00 173 SER A N 1
ATOM 1400 C CA . SER A 1 173 ? 5.132 7.183 -34.944 1.00 80.00 173 SER A CA 1
ATOM 1401 C C . SER A 1 173 ? 6.153 7.870 -35.858 1.00 80.00 173 SER A C 1
ATOM 1403 O O . SER A 1 173 ? 5.791 8.746 -36.651 1.00 80.00 173 SER A O 1
ATOM 1405 N N . ASN A 1 174 ? 7.420 7.452 -35.783 1.00 77.44 174 ASN A N 1
ATOM 1406 C CA . ASN A 1 174 ? 8.491 7.989 -36.621 1.00 77.44 174 ASN A CA 1
ATOM 1407 C C . ASN A 1 174 ? 8.299 7.608 -38.094 1.00 77.44 174 ASN A C 1
ATOM 1409 O O . ASN A 1 174 ? 8.440 8.467 -38.961 1.00 77.44 174 ASN A O 1
ATOM 1413 N N . MET A 1 175 ? 7.902 6.364 -38.380 1.00 83.56 175 MET A N 1
ATOM 1414 C CA . MET A 1 175 ? 7.601 5.930 -39.750 1.00 83.56 175 MET A CA 1
ATOM 1415 C C . MET A 1 175 ? 6.415 6.695 -40.353 1.00 83.56 175 MET A C 1
ATOM 1417 O O . MET A 1 175 ? 6.489 7.132 -41.498 1.00 83.56 175 MET A O 1
ATOM 1421 N N . ILE A 1 176 ? 5.341 6.916 -39.586 1.00 80.62 176 ILE A N 1
ATOM 1422 C CA . ILE A 1 176 ? 4.173 7.690 -40.045 1.00 80.62 176 ILE A CA 1
ATOM 1423 C C . ILE A 1 176 ? 4.547 9.156 -40.312 1.00 80.62 176 ILE A C 1
ATOM 1425 O O . ILE A 1 176 ? 4.081 9.735 -41.288 1.00 80.62 176 ILE A O 1
ATOM 1429 N N . SER A 1 177 ? 5.409 9.743 -39.477 1.00 79.56 177 SER A N 1
ATOM 1430 C CA . SER A 1 177 ? 5.867 11.131 -39.646 1.00 79.56 177 SER A CA 1
ATOM 1431 C C . SER A 1 177 ? 6.800 11.320 -40.846 1.00 79.56 177 SER A C 1
ATOM 1433 O O . SER A 1 177 ? 6.889 12.425 -41.360 1.00 79.56 177 SER A O 1
ATOM 1435 N N . GLN A 1 178 ? 7.502 10.270 -41.286 1.00 73.19 178 GLN A N 1
ATOM 1436 C CA . GLN A 1 178 ? 8.348 10.306 -42.488 1.00 73.19 178 GLN A CA 1
ATOM 1437 C C . GLN A 1 178 ? 7.572 10.021 -43.783 1.00 73.19 178 GLN A C 1
ATOM 1439 O O . GLN A 1 178 ? 8.078 10.297 -44.868 1.00 73.19 178 GLN A O 1
ATOM 1444 N N . ALA A 1 179 ? 6.375 9.438 -43.680 1.00 69.75 179 ALA A N 1
ATOM 1445 C CA . ALA A 1 179 ? 5.533 9.061 -44.814 1.00 69.75 179 ALA A CA 1
ATOM 1446 C C . ALA A 1 179 ? 4.452 10.106 -45.172 1.00 69.75 179 ALA A C 1
ATOM 1448 O O . ALA A 1 179 ? 3.729 9.906 -46.150 1.00 69.75 179 ALA A O 1
ATOM 1449 N N . MET A 1 180 ? 4.329 11.185 -44.390 1.00 54.59 180 MET A N 1
ATOM 1450 C CA . MET A 1 180 ? 3.498 12.368 -44.671 1.00 54.59 180 MET A CA 1
ATOM 1451 C C . MET A 1 180 ? 4.368 13.540 -45.116 1.00 54.59 180 MET A C 1
ATOM 1453 O O . MET A 1 180 ? 3.893 14.296 -45.991 1.00 54.59 180 MET A O 1
#

Radius of gyration: 22.43 Å; Cα contacts (8 Å, |Δi|>4): 97; chains: 1; bounding box: 48×41×66 Å

InterPro domains:
  IPR000804 Clathrin adaptor complex, small chain [PS00989] (77-87)
  IPR011012 Longin-like domain superfamily [SSF64356] (51-159)
  IPR016635 Adaptor protein complex, sigma subunit [PTHR11753] (47-166)
  IPR022775 AP complex, mu/sigma subunit [PF01217] (48-161)
  IPR044733 AP-1 complex subunit sigma [cd14831] (51-163)

Solvent-accessible surface area (backbone atoms only — not comparable to full-atom values): 11094 Å² total; per-residue (Å²): 135,88,86,82,87,79,84,71,86,63,80,64,80,80,60,75,89,78,77,76,80,86,78,94,72,87,86,77,76,66,66,60,56,55,49,52,51,52,47,52,52,51,51,52,50,53,51,49,54,50,49,54,54,53,52,48,55,61,58,72,71,53,63,93,88,57,76,53,64,44,80,53,97,82,28,33,34,36,44,50,75,57,93,94,44,77,47,74,49,79,45,57,73,89,56,63,62,67,60,53,52,46,50,55,49,53,51,52,54,49,46,26,67,73,65,67,72,60,51,72,64,55,49,68,77,39,42,70,56,54,51,52,56,46,56,56,31,36,50,99,90,39,85,66,50,86,48,68,71,55,50,54,49,53,51,54,53,48,53,51,52,53,50,53,53,49,53,54,53,50,51,52,53,51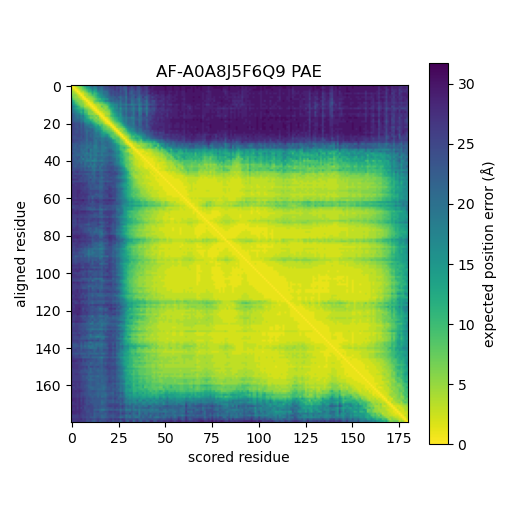,53,56,66,73,74,109

Mean predicted aligned error: 11.88 Å

pLDDT: mean 82.27, std 21.37, range [31.31, 98.19]

Secondary structure (DSSP, 8-state):
----------GGGGTTTSS--S-----SSHHHHHHHHHHHHHHHHHHHHHHHHHHHHHHHTS-TTS-SEEEETTEEEEEEEETTEEEEEEE-TTS-HHHHHHHHHHHHHHHHHHHTS--HHHHHHTHHHHHHHHHHHEETTEE----HHHHHHHHHHHHHHHHHHHHHHHHHHHHHHH--

Foldseek 3Di:
DDDDPDPDPDPCVVPDPPPDDDDDDDPDPPPVVVVVVVVVVVVVVVVVVVVCVVVCVVVVPDDPPDAQWDDDPQWIKGWDDDPPDIDIDIGHPPDDNVVVNVLSVQLVVLQCVVVVHDDPVCCVVPVVLSVVLNCCQDDPRDGDDNDSVVSVVVSVVVVVVVVVVVVVVVVVVVVVVVVD

Organism: Zingiber officinale (NCBI:txid94328)